Protein 4UML (pdb70)

Secondary structure (DSSP, 8-state):
--SSB-GGGSPPTTT---SS---HHHHTTEEEEES-GGGB-SSEEEEE--TTS----HHHHHHHHHH-THHHHHHHHH----TT-EEEEE-TTSSSSEEEEE------GGGHHHHHHHHHHHHHHHHHHHHHTT-SEEEE--SS-GGGT--HHHHHHHHHHHHHHHHHHHGGG--EEEEEE-HHHHHHHHHHHHHHS----

InterPro domains:
  IPR001251 CRAL-TRIO lipid binding domain [PF13716] (349-480)
  IPR001251 CRAL-TRIO lipid binding domain [SM00516] (333-481)
  IPR001251 CRAL-TRIO lipid binding domain [cd00170] (329-470)
  IPR002589 Macro domain [PF01661] (72-185)
  IPR002589 Macro domain [PS51154] (43-223)
  IPR002589 Macro domain [SM00506] (55-185)
  IPR035793 GDAP2, macro domain [cd02905] (55-222)
  IPR036865 CRAL-TRIO lipid binding domain superfamily [G3DSA:3.40.525.10] (332-484)
  IPR036865 CRAL-TRIO lipid binding domain superfamily [SSF52087] (329-470)
  IPR043472 Macro domain-like [G3DSA:3.40.220.10] (1-228)
  IPR043472 Macro domain-like [SSF52949] (44-252)

Structure (mmCIF, N/CA/C/O backbone):
data_4UML
#
_entry.id   4UML
#
_cell.length_a   70.840
_cell.length_b   70.840
_cell.length_c   97.549
_cell.angle_alpha   90.00
_cell.angle_beta   90.00
_cell.angle_gamma   90.00
#
_symmetry.space_group_name_H-M   'P 43 21 2'
#
loop_
_entity.id
_entity.type
_entity.pdbx_description
1 polymer 'GANGLIOSIDE-INDUCED DIFFERENTIATION-ASSOCIATED PROTEIN 2'
2 water water
#
loop_
_atom_site.group_PDB
_atom_site.id
_atom_site.type_symbol
_atom_site.label_atom_id
_atom_site.label_alt_id
_atom_site.label_comp_id
_atom_site.label_asym_id
_atom_site.label_entity_id
_atom_site.label_seq_id
_atom_site.pdbx_PDB_ins_code
_atom_site.Cartn_x
_atom_site.Cartn_y
_atom_site.Cartn_z
_atom_site.occupancy
_atom_site.B_iso_or_equiv
_atom_site.auth_seq_id
_atom_site.auth_comp_id
_atom_site.auth_asym_id
_atom_site.auth_atom_id
_atom_site.pdbx_PDB_model_num
ATOM 1 N N . PRO A 1 8 ? 6.820 69.664 19.296 1.00 83.33 7 PRO A N 1
ATOM 2 C CA . PRO A 1 8 ? 7.943 68.722 19.263 1.00 84.10 7 PRO A CA 1
ATOM 3 C C . PRO A 1 8 ? 8.667 68.774 17.922 1.00 84.38 7 PRO A C 1
ATOM 4 O O . PRO A 1 8 ? 8.075 69.198 16.920 1.00 91.71 7 PRO A O 1
ATOM 8 N N . SER A 1 9 ? 9.931 68.356 17.903 1.00 76.72 8 SER A N 1
ATOM 9 C CA . SER A 1 9 ? 10.745 68.458 16.691 1.00 71.18 8 SER A CA 1
ATOM 10 C C . SER A 1 9 ? 10.311 67.458 15.602 1.00 64.52 8 SER A C 1
ATOM 11 O O . SER A 1 9 ? 9.886 66.326 15.875 1.00 53.44 8 SER A O 1
ATOM 14 N N . GLN A 1 10 ? 10.411 67.894 14.352 1.00 61.45 9 GLN A N 1
ATOM 15 C CA . GLN A 1 10 ? 9.996 67.053 13.237 1.00 59.72 9 GLN A CA 1
ATOM 16 C C . GLN A 1 10 ? 11.140 66.207 12.621 1.00 54.39 9 GLN A C 1
ATOM 17 O O . GLN A 1 10 ? 10.924 65.540 11.603 1.00 53.29 9 GLN A O 1
ATOM 23 N N . PHE A 1 11 ? 12.326 66.183 13.252 1.00 45.03 10 PHE A N 1
ATOM 24 C CA . PHE A 1 11 ? 13.492 65.506 12.661 1.00 39.27 10 PHE A CA 1
ATOM 25 C C . PHE A 1 11 ? 14.147 64.480 13.593 1.00 38.73 10 PHE A C 1
ATOM 26 O O . PHE A 1 11 ? 13.769 64.337 14.771 1.00 36.82 10 PHE A O 1
ATOM 34 N N . VAL A 1 12 ? 15.114 63.749 13.053 1.00 31.37 11 VAL A N 1
ATOM 35 C CA . VAL A 1 12 ? 15.846 62.740 13.790 1.00 32.41 11 VAL A CA 1
ATOM 36 C C . VAL A 1 12 ? 17.243 63.259 14.104 1.00 34.04 11 VAL A C 1
ATOM 37 O O . VAL A 1 12 ? 18.010 63.624 13.202 1.00 29.93 11 VAL A O 1
ATOM 41 N N . ASP A 1 13 ? 17.566 63.323 15.395 1.00 31.31 12 ASP A N 1
ATOM 42 C CA . ASP A 1 13 ? 18.821 63.883 15.824 1.00 32.48 12 ASP A CA 1
ATOM 43 C C . ASP A 1 13 ? 19.897 62.831 15.750 1.00 31.90 12 ASP A C 1
ATOM 44 O O . ASP A 1 13 ? 19.793 61.796 16.402 1.00 33.37 12 ASP A O 1
ATOM 49 N N . VAL A 1 14 ? 20.949 63.113 14.990 1.00 31.96 13 VAL A N 1
ATOM 50 C CA . VAL A 1 14 ? 22.029 62.153 14.800 1.00 36.17 13 VAL A CA 1
ATOM 51 C C . VAL A 1 14 ? 22.737 61.804 16.139 1.00 38.04 13 VAL A C 1
ATOM 52 O O . VAL A 1 14 ? 23.277 60.705 16.294 1.00 34.90 13 VAL A O 1
ATOM 56 N N . ASP A 1 15 ? 22.682 62.717 17.106 1.00 39.58 14 ASP A N 1
ATOM 57 C CA . ASP A 1 15 ? 23.258 62.474 18.447 1.00 40.08 14 ASP A CA 1
ATOM 58 C C . ASP A 1 15 ? 22.608 61.372 19.234 1.00 36.67 14 ASP A C 1
ATOM 59 O O . ASP A 1 15 ? 23.268 60.766 20.055 1.00 42.51 14 ASP A O 1
ATOM 64 N N . THR A 1 16 ? 21.315 61.148 19.036 1.00 37.40 15 THR A N 1
ATOM 65 C CA . THR A 1 16 ? 20.621 60.075 19.723 1.00 41.35 15 THR A CA 1
ATOM 66 C C . THR A 1 16 ? 20.881 58.680 19.125 1.00 41.27 15 THR A C 1
ATOM 67 O O . THR A 1 16 ? 20.442 57.683 19.695 1.00 35.44 15 THR A O 1
ATOM 71 N N . LEU A 1 17 ? 21.544 58.600 17.967 1.00 38.58 16 LEU A N 1
ATOM 72 C CA . LEU A 1 17 ? 21.601 57.329 17.243 1.00 36.68 16 LEU A CA 1
ATOM 73 C C . LEU A 1 17 ? 22.786 56.531 17.741 1.00 34.40 16 LEU A C 1
ATOM 74 O O . LEU A 1 17 ? 23.907 57.036 17.766 1.00 34.93 16 LEU A O 1
ATOM 79 N N . PRO A 1 18 ? 22.554 55.265 18.129 1.00 34.01 17 PRO A N 1
ATOM 80 C CA . PRO A 1 18 ? 23.706 54.479 18.550 1.00 35.42 17 PRO A CA 1
ATOM 81 C C . PRO A 1 18 ? 24.703 54.153 17.416 1.00 33.99 17 PRO A C 1
ATOM 82 O O . PRO A 1 18 ? 24.320 53.737 16.315 1.00 36.82 17 PRO A O 1
ATOM 86 N N . SER A 1 19 ? 25.960 54.394 17.728 1.00 35.14 18 SER A N 1
ATOM 87 C CA . SER A 1 19 ? 27.118 54.222 16.873 1.00 39.11 18 SER A CA 1
ATOM 88 C C . SER A 1 19 ? 27.439 52.733 16.745 1.00 41.72 18 SER A C 1
ATOM 89 O O . SER A 1 19 ? 27.092 51.953 17.633 1.00 37.93 18 SER A O 1
ATOM 92 N N . TRP A 1 20 ? 28.127 52.335 15.674 1.00 41.31 19 TRP A N 1
ATOM 93 C CA . TRP A 1 20 ? 28.577 50.940 15.504 1.00 41.60 19 TRP A CA 1
ATOM 94 C C . TRP A 1 20 ? 29.576 50.557 16.617 1.00 42.62 19 TRP A C 1
ATOM 95 O O . TRP A 1 20 ? 29.521 49.448 17.166 1.00 44.76 19 TRP A O 1
ATOM 106 N N . GLY A 1 21 ? 30.452 51.497 16.968 1.00 47.59 20 GLY A N 1
ATOM 107 C CA . GLY A 1 21 ? 31.329 51.347 18.125 1.00 52.75 20 GLY A CA 1
ATOM 108 C C . GLY A 1 21 ? 30.653 51.238 19.500 1.00 59.52 20 GLY A C 1
ATOM 109 O O . GLY A 1 21 ? 31.347 51.080 20.492 1.00 61.64 20 GLY A O 1
ATOM 110 N N . ASP A 1 22 ? 29.320 51.335 19.573 1.00 64.91 21 ASP A N 1
ATOM 111 C CA . ASP A 1 22 ? 28.564 51.089 20.809 1.00 67.44 21 ASP A CA 1
ATOM 112 C C . ASP A 1 22 ? 27.950 49.675 20.844 1.00 70.36 21 ASP A C 1
ATOM 113 O O . ASP A 1 22 ? 27.988 49.027 21.880 1.00 72.47 21 ASP A O 1
ATOM 118 N N . SER A 1 23 ? 27.394 49.192 19.730 1.00 70.81 22 SER A N 1
ATOM 119 C CA . SER A 1 23 ? 26.634 47.927 19.735 1.00 69.95 22 SER A CA 1
ATOM 120 C C . SER A 1 23 ? 27.480 46.721 20.121 1.00 70.95 22 SER A C 1
ATOM 121 O O . SER A 1 23 ? 26.943 45.702 20.554 1.00 72.16 22 SER A O 1
ATOM 123 N N . ARG A 1 44 ? 36.453 36.841 9.456 1.00 72.92 43 ARG A N 1
ATOM 124 C CA . ARG A 1 44 ? 37.859 36.888 9.055 1.00 75.72 43 ARG A CA 1
ATOM 125 C C . ARG A 1 44 ? 38.135 38.013 8.046 1.00 74.93 43 ARG A C 1
ATOM 126 O O . ARG A 1 44 ? 38.141 37.755 6.844 1.00 76.64 43 ARG A O 1
ATOM 128 N N . SER A 1 45 ? 38.365 39.244 8.528 1.00 72.09 44 SER A N 1
ATOM 129 C CA . SER A 1 45 ? 38.597 40.421 7.641 1.00 66.98 44 SER A CA 1
ATOM 130 C C . SER A 1 45 ? 40.043 40.902 7.639 1.00 58.74 44 SER A C 1
ATOM 131 O O . SER A 1 45 ? 40.773 40.671 8.595 1.00 61.36 44 SER A O 1
ATOM 134 N N . PRO A 1 46 ? 40.454 41.604 6.573 1.00 56.74 45 PRO A N 1
ATOM 135 C CA . PRO A 1 46 ? 41.806 42.174 6.510 1.00 53.99 45 PRO A CA 1
ATOM 136 C C . PRO A 1 46 ? 41.954 43.463 7.307 1.00 52.53 45 PRO A C 1
ATOM 137 O O . PRO A 1 46 ? 43.071 43.873 7.648 1.00 52.38 45 PRO A O 1
ATOM 141 N N . PHE A 1 47 ? 40.829 44.107 7.593 1.00 49.76 46 PHE A N 1
ATOM 142 C CA . PHE A 1 47 ? 40.834 45.366 8.307 1.00 46.65 46 PHE A CA 1
ATOM 143 C C . PHE A 1 47 ? 41.106 45.145 9.792 1.00 47.16 46 PHE A C 1
ATOM 144 O O . PHE A 1 47 ? 40.610 44.207 10.385 1.00 46.37 46 PHE A O 1
ATOM 152 N N . LEU A 1 48 ? 41.916 46.020 10.363 1.00 49.31 47 LEU A N 1
ATOM 153 C CA . LEU A 1 48 ? 42.224 45.985 11.784 1.00 57.87 47 LEU A CA 1
ATOM 154 C C . LEU A 1 48 ? 41.147 46.732 12.592 1.00 59.28 47 LEU A C 1
ATOM 155 O O . LEU A 1 48 ? 40.614 47.772 12.164 1.00 52.76 47 LEU A O 1
ATOM 160 N N . TYR A 1 49 ? 40.818 46.180 13.754 1.00 57.88 48 TYR A N 1
ATOM 161 C CA . TYR A 1 49 ? 40.075 46.902 14.779 1.00 56.43 48 TYR A CA 1
ATOM 162 C C . TYR A 1 49 ? 40.550 48.353 14.867 1.00 54.84 48 TYR A C 1
ATOM 163 O O . TYR A 1 49 ? 41.749 48.615 14.969 1.00 51.11 48 TYR A O 1
ATOM 172 N N . ASN A 1 50 ? 39.617 49.297 14.818 1.00 50.28 49 ASN A N 1
ATOM 173 C CA . ASN A 1 50 ? 39.976 50.710 14.983 1.00 48.91 49 ASN A CA 1
ATOM 174 C C . ASN A 1 50 ? 38.826 51.417 15.692 1.00 49.77 49 ASN A C 1
ATOM 175 O O . ASN A 1 50 ? 37.812 51.756 15.074 1.00 47.27 49 ASN A O 1
ATOM 180 N N . LYS A 1 51 ? 38.988 51.591 17.004 1.00 49.16 50 LYS A N 1
ATOM 181 C CA . LYS A 1 51 ? 37.921 52.071 17.894 1.00 52.28 50 LYS A CA 1
ATOM 182 C C . LYS A 1 51 ? 37.381 53.427 17.464 1.00 48.11 50 LYS A C 1
ATOM 183 O O . LYS A 1 51 ? 36.180 53.697 17.524 1.00 48.85 50 LYS A O 1
ATOM 189 N N . ASP A 1 52 ? 38.313 54.277 17.084 1.00 47.16 51 ASP A N 1
ATOM 190 C CA . ASP A 1 52 ? 38.042 55.644 16.715 1.00 52.38 51 ASP A CA 1
ATOM 191 C C . ASP A 1 52 ? 37.138 55.702 15.460 1.00 50.90 51 ASP A C 1
ATOM 192 O O . ASP A 1 52 ? 36.150 56.426 15.430 1.00 45.78 51 ASP A O 1
ATOM 197 N N . VAL A 1 53 ? 37.478 54.917 14.444 1.00 48.52 52 VAL A N 1
ATOM 198 C CA . VAL A 1 53 ? 36.689 54.831 13.204 1.00 45.01 52 VAL A CA 1
ATOM 199 C C . VAL A 1 53 ? 35.303 54.228 13.468 1.00 42.31 52 VAL A C 1
ATOM 200 O O . VAL A 1 53 ? 34.286 54.728 12.962 1.00 40.98 52 VAL A O 1
ATOM 204 N N . ASN A 1 54 ? 35.246 53.189 14.300 1.00 37.98 53 ASN A N 1
ATOM 205 C CA . ASN A 1 54 ? 33.985 52.545 14.620 1.00 37.12 53 ASN A CA 1
ATOM 206 C C . ASN A 1 54 ? 32.987 53.434 15.301 1.00 37.50 53 ASN A C 1
ATOM 207 O O . ASN A 1 54 ? 31.782 53.184 15.199 1.00 32.56 53 ASN A O 1
ATOM 212 N N . GLY A 1 55 ? 33.496 54.390 16.085 1.00 36.76 54 GLY A N 1
ATOM 213 C CA . GLY A 1 55 ? 32.663 55.325 16.820 1.00 39.20 54 GLY A CA 1
ATOM 214 C C . GLY A 1 55 ? 31.986 56.361 15.921 1.00 36.23 54 GLY A C 1
ATOM 215 O O . GLY A 1 55 ? 31.008 56.974 16.325 1.00 37.60 54 GLY A O 1
ATOM 216 N N . LYS A 1 56 ? 32.494 56.508 14.702 1.00 35.21 55 LYS A N 1
ATOM 217 C CA . LYS A 1 56 ? 31.942 57.436 13.711 1.00 34.46 55 LYS A CA 1
ATOM 218 C C . LYS A 1 56 ? 30.879 56.842 12.802 1.00 34.96 55 LYS A C 1
ATOM 219 O O . LYS A 1 56 ? 30.161 57.570 12.131 1.00 39.88 55 LYS A O 1
ATOM 225 N N . VAL A 1 57 ? 30.763 55.526 12.781 1.00 33.01 56 VAL A N 1
ATOM 226 C CA . VAL A 1 57 ? 29.841 54.861 11.891 1.00 33.44 56 VAL A CA 1
ATOM 227 C C . VAL A 1 57 ? 28.541 54.568 12.609 1.00 33.32 56 VAL A C 1
ATOM 228 O O . VAL A 1 57 ? 28.550 54.089 13.753 1.00 35.42 56 VAL A O 1
ATOM 232 N N . VAL A 1 58 ? 27.433 54.851 11.931 1.00 27.35 57 VAL A N 1
ATOM 233 C CA . VAL A 1 58 ? 26.113 54.590 12.421 1.00 28.45 57 VAL A CA 1
ATOM 234 C C . VAL A 1 58 ? 25.279 53.870 11.344 1.00 29.72 57 VAL A C 1
ATOM 235 O O . VAL A 1 58 ? 25.206 54.311 10.185 1.00 27.28 57 VAL A O 1
ATOM 239 N N . LEU A 1 59 ? 24.637 52.766 11.725 1.00 31.84 58 LEU A N 1
ATOM 240 C CA . LEU A 1 59 ? 23.635 52.134 10.883 1.00 31.08 58 LEU A CA 1
ATOM 241 C C . LEU A 1 59 ? 22.246 52.442 11.418 1.00 32.78 58 LEU A C 1
ATOM 242 O O . LEU A 1 59 ? 21.947 52.163 12.578 1.00 30.09 58 LEU A O 1
ATOM 247 N N . TRP A 1 60 ? 21.382 52.997 10.574 1.00 28.55 59 TRP A N 1
ATOM 248 C CA . TRP A 1 60 ? 20.090 53.455 11.042 1.00 29.99 59 TRP A CA 1
ATOM 249 C C . TRP A 1 60 ? 19.050 53.104 10.042 1.00 30.85 59 TRP A C 1
ATOM 250 O O . TRP A 1 60 ? 19.145 53.519 8.873 1.00 29.12 59 TRP A O 1
ATOM 261 N N . LYS A 1 61 ? 18.040 52.350 10.472 1.00 30.60 60 LYS A N 1
ATOM 262 C CA . LYS A 1 61 ? 16.917 52.083 9.591 1.00 32.02 60 LYS A CA 1
ATOM 263 C C . LYS A 1 61 ? 15.928 53.235 9.646 1.00 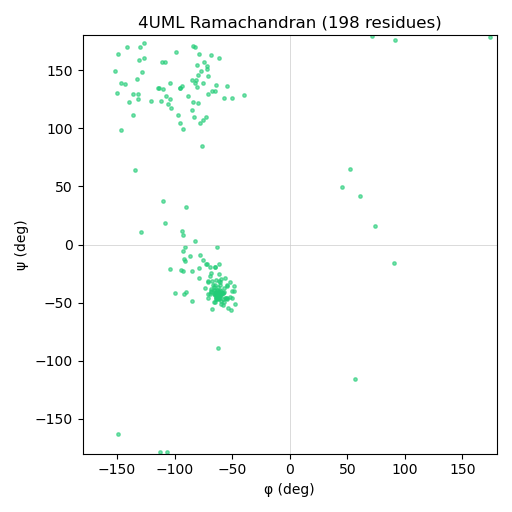32.52 60 LYS A C 1
ATOM 264 O O . LYS A 1 61 ? 15.272 53.440 10.655 1.00 32.02 60 LYS A O 1
ATOM 270 N N . GLY A 1 62 ? 15.834 54.011 8.572 1.00 30.61 61 GLY A N 1
ATOM 271 C CA . GLY A 1 62 ? 14.940 55.176 8.546 1.00 31.73 61 GLY A CA 1
ATOM 272 C C . GLY A 1 62 ? 15.115 55.990 7.286 1.00 30.31 61 GLY A C 1
ATOM 273 O O . GLY A 1 62 ? 15.968 55.668 6.451 1.00 29.89 61 GLY A O 1
ATOM 274 N N . ASP A 1 63 ? 14.319 57.046 7.164 1.00 27.94 62 ASP A N 1
ATOM 275 C CA . ASP A 1 63 ? 14.300 57.907 5.983 1.00 31.02 62 ASP A CA 1
ATOM 276 C C . ASP A 1 63 ? 15.410 58.952 6.124 1.00 28.01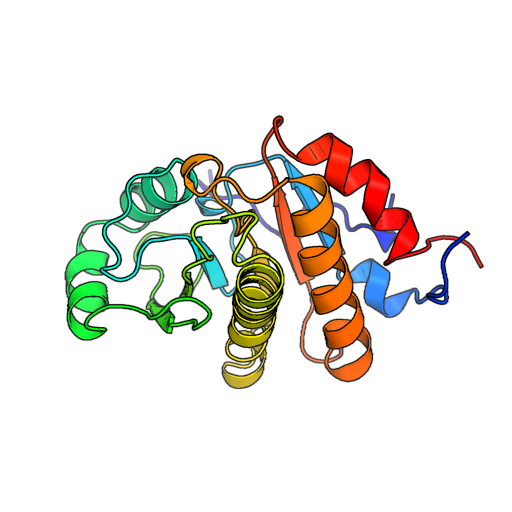 62 ASP A C 1
ATOM 277 O O . ASP A 1 63 ? 15.370 59.767 7.028 1.00 26.13 62 ASP A O 1
ATOM 282 N N . VAL A 1 64 ? 16.398 58.899 5.233 1.00 25.41 63 VAL A N 1
ATOM 283 C CA . VAL A 1 64 ? 17.542 59.799 5.285 1.00 23.84 63 VAL A CA 1
ATOM 284 C C . VAL A 1 64 ? 17.129 61.284 5.368 1.00 25.21 63 VAL A C 1
ATOM 285 O O . VAL A 1 64 ? 17.821 62.080 5.993 1.00 22.86 63 VAL A O 1
ATOM 289 N N . ALA A 1 65 ? 16.005 61.645 4.757 1.00 22.45 64 ALA A N 1
ATOM 290 C CA . ALA A 1 65 ? 15.548 63.007 4.736 1.00 25.82 64 ALA A CA 1
ATOM 291 C C . ALA A 1 65 ? 15.252 63.603 6.113 1.00 25.71 64 ALA A C 1
ATOM 292 O O . ALA A 1 65 ? 15.190 64.818 6.250 1.00 26.74 64 ALA A O 1
ATOM 294 N N . LEU A 1 66 ? 15.116 62.751 7.119 1.00 27.18 65 LEU A N 1
ATOM 295 C CA . LEU A 1 66 ? 14.807 63.209 8.474 1.00 27.50 65 LEU A CA 1
ATOM 296 C C . LEU A 1 66 ? 16.038 63.579 9.263 1.00 27.97 65 LEU A C 1
ATOM 297 O O . LEU A 1 66 ? 15.921 64.144 10.341 1.00 28.87 65 LEU A O 1
ATOM 302 N N . LEU A 1 67 ? 17.215 63.263 8.750 1.00 24.76 66 LEU A N 1
ATOM 303 C CA . LEU A 1 67 ? 18.413 63.378 9.567 1.00 25.25 66 LEU A CA 1
ATOM 304 C C . LEU A 1 67 ? 18.955 64.797 9.616 1.00 24.68 66 LEU A C 1
ATOM 305 O O . LEU A 1 67 ? 18.988 65.484 8.610 1.00 24.26 66 LEU A O 1
ATOM 310 N N . ASN A 1 68 ? 19.400 65.237 10.792 1.00 23.52 67 ASN A N 1
ATOM 311 C CA . ASN A 1 68 ? 20.060 66.537 10.927 1.00 24.84 67 ASN A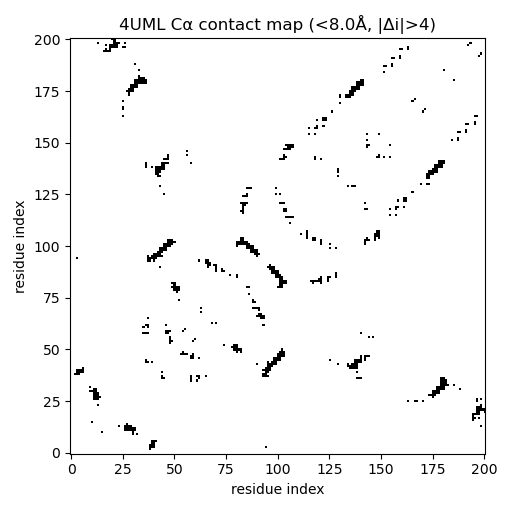 CA 1
ATOM 312 C C . ASN A 1 68 ? 21.589 66.466 10.744 1.00 25.69 67 ASN A C 1
ATOM 313 O O . ASN A 1 68 ? 22.311 67.245 11.326 1.00 27.67 67 ASN A O 1
ATOM 318 N N . CYS A 1 69 ? 22.082 65.558 9.914 1.00 24.41 68 CYS A N 1
ATOM 319 C CA . CYS A 1 69 ? 23.472 65.583 9.504 1.00 26.30 68 CYS A CA 1
ATOM 320 C C . CYS A 1 69 ? 23.773 66.885 8.764 1.00 26.87 68 CYS A C 1
ATOM 321 O O . CYS A 1 69 ? 22.853 67.531 8.226 1.00 27.33 68 CYS A O 1
ATOM 324 N N . THR A 1 70 ? 25.052 67.247 8.672 1.00 26.87 69 THR A N 1
ATOM 325 C CA . THR A 1 70 ? 25.465 68.456 7.954 1.00 25.63 69 THR A CA 1
ATOM 326 C C . THR A 1 70 ? 24.948 68.387 6.511 1.00 26.69 69 THR A C 1
ATOM 327 O O . THR A 1 70 ? 24.407 69.385 5.987 1.00 25.42 69 THR A O 1
ATOM 331 N N . ALA A 1 71 ? 25.136 67.221 5.886 1.00 22.73 70 ALA A N 1
ATOM 332 C CA . ALA A 1 71 ? 24.600 66.905 4.578 1.00 22.19 70 ALA A CA 1
ATOM 333 C C . ALA A 1 71 ? 23.936 65.529 4.565 1.00 20.28 70 ALA A C 1
ATOM 334 O O . ALA A 1 71 ? 24.390 64.576 5.223 1.00 22.19 70 ALA A O 1
ATOM 336 N N . ILE A 1 72 ? 22.847 65.440 3.829 1.00 21.39 71 ILE A N 1
ATOM 337 C CA . ILE A 1 72 ? 22.274 64.166 3.443 1.00 22.52 71 ILE A CA 1
ATOM 338 C C . ILE A 1 72 ? 22.465 64.002 1.942 1.00 20.51 71 ILE A C 1
ATOM 339 O O . ILE A 1 72 ? 22.659 64.983 1.196 1.00 21.71 71 ILE A O 1
ATOM 344 N N . VAL A 1 73 ? 22.447 62.750 1.520 1.00 19.92 72 VAL A N 1
ATOM 345 C CA . VAL A 1 73 ? 22.738 62.375 0.160 1.00 19.60 72 VAL A CA 1
ATOM 346 C C . VAL A 1 73 ? 21.468 61.932 -0.596 1.00 21.19 72 VAL A C 1
ATOM 347 O O . VAL A 1 73 ? 20.705 61.112 -0.126 1.00 21.81 72 VAL A O 1
ATOM 351 N N . ASN A 1 74 ? 21.263 62.546 -1.748 1.00 21.62 73 ASN A N 1
ATOM 352 C CA . ASN A 1 74 ? 20.206 62.235 -2.671 1.00 23.99 73 ASN A CA 1
ATOM 353 C C . ASN A 1 74 ? 20.845 61.460 -3.814 1.00 26.22 73 ASN A C 1
ATOM 354 O O . ASN A 1 74 ? 21.995 61.713 -4.191 1.00 26.16 73 ASN A O 1
ATOM 359 N N . THR A 1 75 ? 20.149 60.430 -4.263 1.00 25.33 74 THR A N 1
ATOM 360 C CA . THR A 1 75 ? 20.584 59.629 -5.397 1.00 25.79 74 THR A CA 1
ATOM 361 C C . THR A 1 75 ? 19.594 59.831 -6.536 1.00 29.20 74 THR A C 1
ATOM 362 O O . THR A 1 75 ? 18.368 59.821 -6.303 1.00 28.57 74 THR A O 1
ATOM 366 N N . SER A 1 76 ? 20.115 60.036 -7.751 1.00 29.50 75 SER A N 1
ATOM 367 C CA . SER A 1 76 ? 19.272 60.551 -8.840 1.00 31.85 75 SER A CA 1
ATOM 368 C C . SER A 1 76 ? 19.699 60.063 -10.226 1.00 32.97 75 SER A C 1
ATOM 369 O O . SER A 1 76 ? 20.432 59.078 -10.346 1.00 32.23 75 SER A O 1
ATOM 372 N N . ASN A 1 77 ? 19.219 60.743 -11.266 1.00 34.85 76 ASN A N 1
ATOM 373 C CA . ASN A 1 77 ? 19.669 60.475 -12.626 1.00 34.33 76 ASN A CA 1
ATOM 374 C C . ASN A 1 77 ? 20.441 61.667 -13.111 1.00 37.99 76 ASN A C 1
ATOM 375 O O . ASN A 1 77 ? 20.580 62.672 -12.386 1.00 34.09 76 ASN A O 1
ATOM 380 N N . GLU A 1 78 ? 20.905 61.603 -14.357 1.00 37.36 77 GLU A N 1
ATOM 381 C CA . GLU A 1 78 ? 21.851 62.595 -14.840 1.00 41.04 77 GLU A CA 1
ATOM 382 C C . GLU A 1 78 ? 21.181 63.962 -14.972 1.00 37.71 77 GLU A C 1
ATOM 383 O O . GLU A 1 78 ? 21.839 64.991 -14.900 1.00 39.84 77 GLU A O 1
ATOM 389 N N . SER A 1 79 ? 19.865 63.987 -15.134 1.00 39.25 78 SER A N 1
ATOM 390 C CA . SER A 1 79 ? 19.155 65.262 -15.222 1.00 38.59 78 SER A CA 1
ATOM 391 C C . SER A 1 79 ? 18.661 65.773 -13.851 1.00 42.23 78 SER A C 1
ATOM 392 O O . SER A 1 79 ? 18.082 66.865 -13.757 1.00 41.23 78 SER A O 1
ATOM 395 N N . LEU A 1 80 ? 18.897 64.988 -12.796 1.00 39.95 79 LEU A N 1
ATOM 396 C CA . LEU A 1 80 ? 18.436 65.323 -11.443 1.00 39.83 79 LEU A CA 1
ATOM 397 C C . LEU A 1 80 ? 16.921 65.432 -11.354 1.00 43.60 79 LEU A C 1
ATOM 398 O O . LEU A 1 80 ? 16.392 66.324 -10.692 1.00 41.86 79 LEU A O 1
ATOM 403 N N . THR A 1 81 ? 16.237 64.505 -12.016 1.00 41.83 80 THR A N 1
ATOM 404 C CA . THR A 1 81 ? 14.782 64.481 -12.010 1.00 43.59 80 THR A CA 1
ATOM 405 C C . THR A 1 81 ? 14.257 63.115 -11.659 1.00 41.47 80 THR A C 1
ATOM 406 O O . THR A 1 81 ? 13.062 62.872 -11.777 1.00 44.66 80 THR A O 1
ATOM 410 N N . ASP A 1 82 ? 15.129 62.217 -11.206 1.00 42.20 81 ASP A N 1
ATOM 411 C CA . ASP A 1 82 ? 14.729 60.830 -10.996 1.00 39.76 81 ASP A CA 1
ATOM 412 C C . ASP A 1 82 ? 13.670 60.726 -9.926 1.00 40.37 81 ASP A C 1
ATOM 413 O O . ASP A 1 82 ? 13.766 61.382 -8.886 1.00 41.68 81 ASP A O 1
ATOM 418 N N . LYS A 1 83 ? 12.659 59.897 -10.174 1.00 41.33 82 LYS A N 1
ATOM 419 C CA . LYS A 1 83 ? 11.664 59.572 -9.169 1.00 41.68 82 LYS A CA 1
ATOM 420 C C . LYS A 1 83 ? 12.059 58.265 -8.534 1.00 38.76 82 LYS A C 1
ATOM 421 O O . LYS A 1 83 ? 12.030 57.239 -9.192 1.00 39.77 82 LYS A O 1
ATOM 424 N N . ASN A 1 84 ? 12.461 58.299 -7.264 1.00 35.27 83 ASN A N 1
ATOM 425 C CA . ASN A 1 84 ? 12.741 57.088 -6.483 1.00 31.89 83 ASN A CA 1
ATOM 426 C C . ASN A 1 84 ? 12.423 57.393 -5.026 1.00 31.31 83 ASN A C 1
ATOM 427 O O . ASN A 1 84 ? 12.270 58.544 -4.658 1.00 33.92 83 ASN A O 1
ATOM 432 N N . PRO A 1 85 ? 12.282 56.376 -4.197 1.00 32.58 84 PRO A N 1
ATOM 433 C CA . PRO A 1 85 ? 11.848 56.597 -2.826 1.00 33.81 84 PRO A CA 1
ATOM 434 C C . PRO A 1 85 ? 12.712 57.612 -2.033 1.00 35.11 84 PRO A C 1
ATOM 435 O O . PRO A 1 85 ? 12.200 58.372 -1.202 1.00 34.36 84 PRO A O 1
ATOM 439 N N . VAL A 1 86 ? 14.020 57.620 -2.285 1.00 30.44 85 VAL A N 1
ATOM 440 C CA . VAL A 1 86 ? 14.912 58.527 -1.582 1.00 29.63 85 VAL A CA 1
ATOM 441 C C . VAL A 1 86 ? 14.614 59.954 -1.991 1.00 28.75 85 VAL A C 1
ATOM 442 O O . VAL A 1 86 ? 14.275 60.800 -1.134 1.00 27.52 85 VAL A O 1
ATOM 446 N N . SER A 1 87 ? 14.672 60.213 -3.305 1.00 29.60 86 SER A N 1
ATOM 447 C CA . SER A 1 87 ? 14.427 61.525 -3.864 1.00 30.42 86 SER A CA 1
ATOM 448 C C . SER A 1 87 ? 13.033 62.052 -3.569 1.00 32.20 86 SER A C 1
ATOM 449 O O . SER A 1 87 ? 12.846 63.261 -3.440 1.00 31.61 86 SER A O 1
ATOM 452 N N . GLU A 1 88 ? 12.060 61.159 -3.534 1.00 34.89 87 GLU A N 1
ATOM 453 C CA . GLU A 1 88 ? 10.688 61.576 -3.243 1.00 39.14 87 GLU A CA 1
ATOM 454 C C . GLU A 1 88 ? 10.601 62.239 -1.858 1.00 36.37 87 GLU A C 1
ATOM 455 O O . GLU A 1 88 ? 10.021 63.310 -1.718 1.00 33.70 87 GLU A O 1
ATOM 461 N N . SER A 1 89 ? 11.175 61.607 -0.837 1.00 34.75 88 SER A N 1
ATOM 462 C CA . SER A 1 89 ? 11.168 62.216 0.518 1.00 36.44 88 SER A CA 1
ATOM 463 C C . SER A 1 89 ? 11.956 63.485 0.575 1.00 36.22 88 SER A C 1
ATOM 464 O O . SER A 1 89 ? 11.497 64.479 1.132 1.00 33.48 88 SER A O 1
ATOM 467 N N . ILE A 1 90 ? 13.181 63.422 0.052 1.00 30.27 89 ILE A N 1
ATOM 468 C CA . ILE A 1 90 ? 14.051 64.549 0.101 1.00 29.63 89 ILE A CA 1
ATOM 469 C C . ILE A 1 90 ? 13.375 65.755 -0.577 1.00 32.35 89 ILE A C 1
ATOM 470 O O . ILE A 1 90 ? 13.356 66.841 -0.009 1.00 28.41 89 ILE A O 1
ATOM 475 N N . PHE A 1 91 ? 12.837 65.601 -1.789 1.00 33.16 90 PHE A N 1
ATOM 476 C CA . PHE A 1 91 ? 12.241 66.782 -2.477 1.00 35.87 90 PHE A CA 1
ATOM 477 C C . PHE A 1 91 ? 11.010 67.335 -1.740 1.00 36.88 90 PHE A C 1
ATOM 478 O O . PHE A 1 91 ? 10.804 68.549 -1.617 1.00 35.04 90 PHE A O 1
ATOM 486 N N . MET A 1 92 ? 10.201 66.437 -1.228 1.00 33.56 91 MET A N 1
ATOM 487 C CA . MET A 1 92 ? 9.050 66.852 -0.502 1.00 39.37 91 MET A CA 1
ATOM 488 C C . MET A 1 92 ? 9.462 67.658 0.735 1.00 40.52 91 MET A C 1
ATOM 489 O O . MET A 1 92 ? 8.901 68.725 1.010 1.00 39.75 91 MET A O 1
ATOM 494 N N . LEU A 1 93 ? 10.449 67.166 1.485 1.00 38.62 92 LEU A N 1
ATOM 495 C CA . LEU A 1 93 ? 10.803 67.831 2.754 1.00 34.19 92 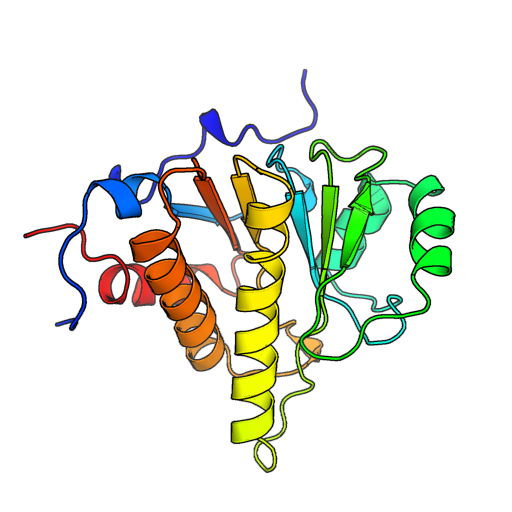LEU A CA 1
ATOM 496 C C . LEU A 1 93 ? 11.646 69.062 2.570 1.00 35.80 92 LEU A C 1
ATOM 497 O O . LEU A 1 93 ? 11.542 70.004 3.370 1.00 37.96 92 LEU A O 1
ATOM 502 N N . ALA A 1 94 ? 12.448 69.110 1.514 1.00 30.33 93 ALA A N 1
ATOM 503 C CA . ALA A 1 94 ? 13.175 70.322 1.233 1.00 33.83 93 ALA A CA 1
ATOM 504 C C . ALA A 1 94 ? 12.251 71.475 0.798 1.00 30.91 93 ALA A C 1
ATOM 505 O O . ALA A 1 94 ? 12.510 72.631 1.133 1.00 32.56 93 ALA A O 1
ATOM 507 N N . GLY A 1 95 ? 11.221 71.174 0.021 1.00 36.08 94 GLY A N 1
ATOM 508 C CA . GLY A 1 95 ? 10.324 72.219 -0.510 1.00 35.50 94 GLY A CA 1
ATOM 509 C C . GLY A 1 95 ? 10.714 72.792 -1.888 1.00 36.18 94 GLY A C 1
ATOM 510 O O . GLY A 1 95 ? 11.764 72.476 -2.461 1.00 35.98 94 GLY A O 1
ATOM 511 N N . PRO A 1 96 ? 9.874 73.672 -2.426 1.00 34.25 95 PRO A N 1
ATOM 512 C CA . PRO A 1 96 ? 10.043 74.129 -3.806 1.00 34.93 95 PRO A CA 1
ATOM 513 C C . PRO A 1 96 ? 11.245 75.012 -4.047 1.00 32.90 95 PRO A C 1
ATOM 514 O O . PRO A 1 96 ? 11.615 75.182 -5.205 1.00 33.08 95 PRO A O 1
ATOM 518 N N . ASP A 1 97 ? 11.823 75.619 -3.008 1.00 33.39 96 ASP A N 1
ATOM 519 C CA . ASP A 1 97 ? 12.925 76.541 -3.240 1.00 36.42 96 ASP A CA 1
ATOM 520 C C . ASP A 1 97 ? 14.106 75.789 -3.808 1.00 38.89 96 ASP A C 1
ATOM 521 O O . ASP A 1 97 ? 14.995 76.409 -4.439 1.00 35.42 96 ASP A O 1
ATOM 526 N N . LEU A 1 98 ? 14.080 74.461 -3.600 1.00 36.99 97 LEU A N 1
ATOM 527 C CA . LEU A 1 98 ? 15.107 73.561 -4.079 1.00 40.18 97 LEU A CA 1
ATOM 528 C C . LEU A 1 98 ? 15.199 73.631 -5.631 1.00 44.65 97 LEU A C 1
ATOM 529 O O . LEU A 1 98 ? 16.307 73.651 -6.185 1.00 43.20 97 LEU A O 1
ATOM 534 N N . LYS A 1 99 ? 14.060 73.730 -6.322 1.00 46.66 98 LYS A N 1
ATOM 535 C CA . LYS A 1 99 ? 14.071 73.650 -7.796 1.00 47.84 98 LYS A CA 1
ATOM 536 C C . LYS A 1 99 ? 14.991 74.722 -8.436 1.00 47.78 98 LYS A C 1
ATOM 537 O O . LYS A 1 99 ? 15.689 74.447 -9.393 1.00 43.24 98 LYS A O 1
ATOM 540 N N . GLU A 1 100 ? 15.040 75.927 -7.873 1.00 51.35 99 GLU A N 1
ATOM 541 C CA . GLU A 1 100 ? 15.949 76.964 -8.399 1.00 50.52 99 GLU A CA 1
ATOM 542 C C . GLU A 1 100 ? 17.426 76.563 -8.247 1.00 49.38 99 GLU A C 1
ATOM 543 O O . GLU A 1 100 ? 18.222 76.716 -9.187 1.00 49.18 99 GLU A O 1
ATOM 549 N N . ASP A 1 101 ? 17.781 76.065 -7.067 1.00 47.45 100 ASP A N 1
ATOM 550 C CA . ASP A 1 101 ? 19.148 75.588 -6.806 1.00 45.79 100 ASP A CA 1
ATOM 551 C C . ASP A 1 101 ? 19.528 74.462 -7.758 1.00 41.01 100 ASP A C 1
ATOM 552 O O . ASP A 1 101 ? 20.654 74.409 -8.263 1.00 38.69 100 ASP A O 1
ATOM 557 N N . LEU A 1 102 ? 18.563 73.591 -8.003 1.00 34.14 101 LEU A N 1
ATOM 558 C CA . LEU A 1 102 ? 18.764 72.404 -8.782 1.00 39.30 101 LEU A CA 1
ATOM 559 C C . LEU A 1 102 ? 18.976 72.713 -10.301 1.00 45.62 101 LEU A C 1
ATOM 560 O O . LEU A 1 102 ? 19.874 72.153 -10.933 1.00 46.35 101 LEU A O 1
ATOM 565 N N . GLN A 1 103 ? 18.184 73.627 -10.868 1.00 49.88 102 GLN A N 1
ATOM 566 C CA . GLN A 1 103 ? 18.362 74.006 -12.266 1.00 52.14 102 GLN A CA 1
ATOM 567 C C . GLN A 1 103 ? 19.713 74.639 -12.445 1.00 51.52 102 GLN A C 1
ATOM 568 O O . GLN A 1 103 ? 20.394 74.340 -13.421 1.00 58.94 102 GLN A O 1
ATOM 574 N N . LYS A 1 104 ? 20.120 75.498 -11.510 1.00 49.68 103 LYS A N 1
ATOM 575 C CA . LYS A 1 104 ? 21.440 76.100 -11.595 1.00 50.88 103 LYS A CA 1
ATOM 576 C C . LYS A 1 104 ? 22.535 75.052 -11.864 1.00 51.00 103 LYS A C 1
ATOM 577 O O . LYS A 1 104 ? 23.492 75.337 -12.585 1.00 52.39 103 LYS A O 1
ATOM 582 N N . LEU A 1 105 ? 22.404 73.844 -11.304 1.00 47.26 104 LEU A N 1
ATOM 583 C CA . LEU A 1 105 ? 23.464 72.832 -11.430 1.00 41.68 104 LEU A CA 1
ATOM 584 C C . LEU A 1 105 ? 23.612 72.279 -12.849 1.00 42.25 104 LEU A C 1
ATOM 585 O O . LEU A 1 105 ? 24.685 71.812 -13.186 1.00 40.66 104 LEU A O 1
ATOM 590 N N . LYS A 1 106 ? 22.528 72.294 -13.636 1.00 45.63 105 LYS A N 1
ATOM 591 C CA . LYS A 1 106 ? 22.471 71.720 -15.016 1.00 48.31 105 LYS A CA 1
ATOM 592 C C . LYS A 1 106 ? 22.952 70.246 -15.087 1.00 46.80 105 LYS A C 1
ATOM 593 O O . LYS A 1 106 ? 23.967 69.919 -15.723 1.00 42.91 105 LYS A O 1
ATOM 598 N N . GLY A 1 107 ? 22.202 69.374 -14.421 1.00 38.50 106 GLY A N 1
ATOM 599 C CA . GLY A 1 107 ? 22.542 67.964 -14.303 1.00 41.17 106 GLY A CA 1
ATOM 600 C C . GLY A 1 107 ? 23.736 67.603 -13.404 1.00 36.05 106 GLY A C 1
ATOM 601 O O . GLY A 1 107 ? 24.418 68.451 -12.837 1.00 34.00 106 GLY A O 1
ATOM 602 N N . CYS A 1 108 ? 23.969 66.303 -13.342 1.00 36.70 107 CYS A N 1
ATOM 603 C CA . CYS A 1 108 ? 25.054 65.684 -12.606 1.00 35.20 107 CYS A CA 1
ATOM 604 C C . CYS A 1 108 ? 25.424 64.399 -13.351 1.00 34.38 107 CYS A C 1
ATOM 605 O O . CYS A 1 108 ? 24.557 63.625 -13.727 1.00 34.67 107 CYS A O 1
ATOM 608 N N . ARG A 1 109 ? 26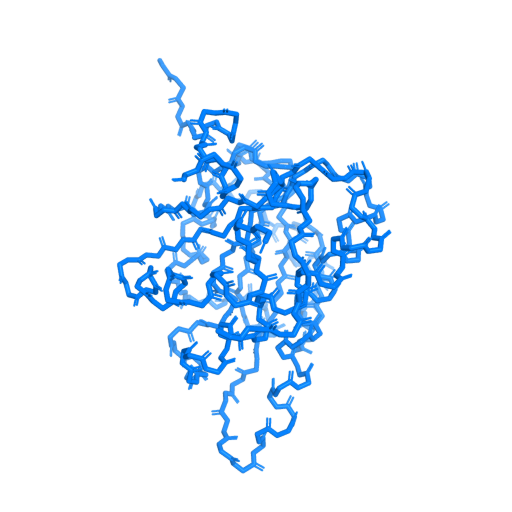.703 64.206 -13.625 1.00 34.90 108 ARG A N 1
ATOM 609 C CA . ARG A 1 109 ? 27.139 63.031 -14.371 1.00 37.12 108 ARG A CA 1
ATOM 610 C C . ARG A 1 109 ? 27.216 61.839 -13.447 1.00 35.61 108 ARG A C 1
ATOM 611 O O . ARG A 1 109 ? 27.388 61.980 -12.240 1.00 33.55 108 ARG A O 1
ATOM 616 N N . THR A 1 110 ? 27.069 60.666 -14.033 1.00 33.17 109 THR A N 1
ATOM 617 C CA . THR A 1 110 ? 27.254 59.412 -13.341 1.00 32.47 109 THR A CA 1
ATOM 618 C C . THR A 1 110 ? 28.580 59.424 -12.587 1.00 30.83 109 THR A C 1
ATOM 619 O O . THR A 1 110 ? 29.612 5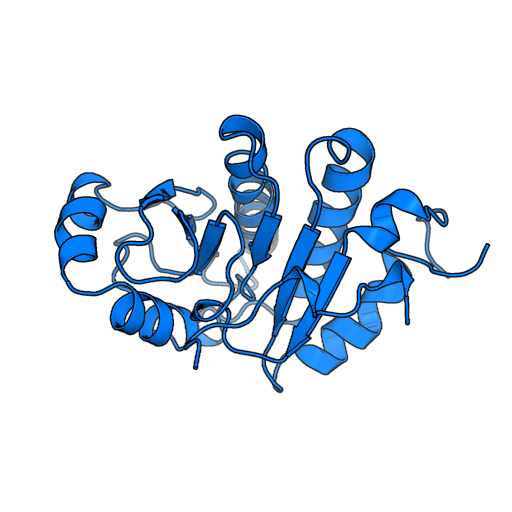9.713 -13.161 1.00 29.27 109 THR A O 1
ATOM 623 N N . GLY A 1 111 ? 28.531 59.148 -11.287 1.00 30.42 110 GLY A N 1
ATOM 624 C CA . GLY A 1 111 ? 29.705 59.151 -10.447 1.00 27.86 110 GLY A CA 1
ATOM 625 C C . GLY A 1 111 ? 30.062 60.453 -9.778 1.00 28.63 110 GLY A C 1
ATOM 626 O O . GLY A 1 111 ? 30.869 60.456 -8.872 1.00 33.48 110 GLY A O 1
ATOM 627 N N . GLU A 1 112 ? 29.517 61.573 -10.204 1.00 29.00 111 GLU A N 1
ATOM 628 C CA . GLU A 1 112 ? 29.944 62.822 -9.584 1.00 31.84 111 GLU A CA 1
ATOM 629 C C . GLU A 1 112 ? 28.935 63.273 -8.522 1.00 30.06 111 GLU A C 1
ATOM 630 O O . GLU A 1 112 ? 27.840 62.750 -8.445 1.00 29.37 111 GLU A O 1
ATOM 636 N N . ALA A 1 113 ? 29.338 64.217 -7.682 1.00 28.69 112 ALA A N 1
ATOM 637 C CA . ALA A 1 113 ? 28.467 64.725 -6.621 1.00 28.83 112 ALA A CA 1
ATOM 638 C C . ALA A 1 113 ? 28.398 66.241 -6.652 1.00 28.57 112 ALA A C 1
ATOM 639 O O . ALA A 1 113 ? 29.367 66.907 -7.006 1.00 29.05 112 ALA A O 1
ATOM 641 N N . LYS A 1 114 ? 27.254 66.776 -6.263 1.00 29.44 113 LYS A N 1
ATOM 642 C CA . LYS A 1 114 ? 27.000 68.212 -6.300 1.00 30.07 113 LYS A CA 1
ATOM 643 C C . LYS A 1 114 ? 26.162 68.685 -5.101 1.00 29.61 113 LYS A C 1
ATOM 644 O O . LYS A 1 114 ? 25.153 68.069 -4.737 1.00 28.84 113 LYS A O 1
ATOM 650 N N . LEU A 1 115 ? 26.562 69.830 -4.552 1.00 27.46 114 LEU A N 1
ATOM 651 C CA . LEU A 1 115 ? 26.012 70.360 -3.338 1.00 30.53 114 LEU A CA 1
ATOM 652 C C . LEU A 1 115 ? 24.871 71.327 -3.624 1.00 30.64 114 LEU A C 1
ATOM 653 O O . LEU A 1 115 ? 24.963 72.163 -4.541 1.00 31.45 114 LEU A O 1
ATOM 658 N N . THR A 1 116 ? 23.793 71.217 -2.856 1.00 32.55 115 THR A N 1
ATOM 659 C CA . THR A 1 116 ? 22.813 72.325 -2.718 1.00 29.14 115 THR A CA 1
ATOM 660 C C . THR A 1 116 ? 22.542 72.586 -1.253 1.00 29.52 115 THR A C 1
ATOM 661 O O . THR A 1 116 ? 22.944 71.804 -0.377 1.00 26.36 115 THR A O 1
ATOM 665 N N . LYS A 1 117 ? 21.840 73.677 -0.975 1.00 26.80 116 LYS A N 1
ATOM 666 C CA . LYS A 1 117 ? 21.308 73.902 0.354 1.00 30.93 116 LYS A CA 1
ATOM 667 C C . LYS A 1 117 ? 20.216 72.871 0.608 1.00 27.08 116 LYS A C 1
ATOM 668 O O . LYS A 1 117 ? 19.711 72.235 -0.334 1.00 26.48 116 LYS A O 1
ATOM 673 N N . GLY A 1 118 ? 19.848 72.694 1.875 1.00 24.55 117 GLY A N 1
ATOM 674 C CA . GLY A 1 118 ? 18.801 71.744 2.252 1.00 22.75 117 GLY A CA 1
ATOM 675 C C . GLY A 1 118 ? 17.382 72.359 2.324 1.00 25.10 117 GLY A C 1
ATOM 676 O O . GLY A 1 118 ? 16.388 71.653 2.436 1.00 24.84 117 GLY A O 1
ATOM 677 N N . PHE A 1 119 ? 17.291 73.678 2.289 1.00 27.49 118 PHE A N 1
ATOM 678 C CA . PHE A 1 119 ? 15.979 74.378 2.338 1.00 29.93 118 PHE A CA 1
ATOM 679 C C . PHE A 1 119 ? 15.171 73.979 3.598 1.00 28.92 118 PHE A C 1
ATOM 680 O O . PHE A 1 119 ? 15.668 74.257 4.691 1.00 28.23 118 PHE A O 1
ATOM 688 N N . ASN A 1 120 ? 14.016 73.324 3.510 1.00 26.91 119 ASN A N 1
ATOM 689 C CA . ASN A 1 120 ? 13.313 72.966 4.752 1.00 28.21 119 ASN A CA 1
ATOM 690 C C . ASN A 1 120 ? 13.804 71.688 5.444 1.00 27.38 119 ASN A C 1
ATOM 691 O O . ASN A 1 120 ? 13.241 71.257 6.462 1.00 26.72 119 ASN A O 1
ATOM 696 N N . LEU A 1 121 ? 14.837 71.049 4.914 1.00 22.93 120 LEU A N 1
ATOM 697 C CA . LEU A 1 121 ? 15.310 69.843 5.559 1.00 22.57 120 LEU A CA 1
ATOM 698 C C . LEU A 1 121 ? 16.019 70.200 6.858 1.00 22.20 120 LEU A C 1
ATOM 699 O O . LEU A 1 121 ? 16.592 71.310 6.998 1.00 24.82 120 LEU A O 1
ATOM 704 N N . ALA A 1 122 ? 16.015 69.261 7.793 1.00 23.14 121 ALA A N 1
ATOM 705 C CA . ALA A 1 122 ? 16.852 69.425 8.996 1.00 23.69 121 ALA A CA 1
ATOM 706 C C . ALA A 1 122 ? 18.350 69.562 8.672 1.00 25.11 121 ALA A C 1
ATOM 707 O O . ALA A 1 122 ? 19.099 70.217 9.408 1.00 24.33 121 ALA A O 1
ATOM 709 N N . ALA A 1 123 ? 18.792 68.957 7.578 1.00 24.24 122 ALA A N 1
ATOM 710 C CA . ALA A 1 123 ? 20.212 69.005 7.187 1.00 26.52 122 ALA A CA 1
ATOM 711 C C . ALA A 1 123 ? 20.516 70.340 6.503 1.00 28.02 122 ALA A C 1
ATOM 712 O O . ALA A 1 123 ? 19.675 70.863 5.788 1.00 28.72 122 ALA A O 1
ATOM 714 N N . ARG A 1 124 ? 21.722 70.858 6.705 1.00 27.40 123 ARG A N 1
ATOM 715 C CA . ARG A 1 124 ? 22.204 72.089 6.067 1.00 30.88 123 ARG A CA 1
ATOM 716 C C . ARG A 1 124 ? 22.357 71.960 4.546 1.00 28.75 123 ARG A C 1
ATOM 717 O O . ARG A 1 124 ? 22.086 72.922 3.819 1.00 26.69 123 ARG A O 1
ATOM 725 N N . PHE A 1 125 ? 22.841 70.804 4.075 1.00 24.27 124 PHE A N 1
ATOM 726 C CA . PHE A 1 125 ? 23.080 70.585 2.651 1.00 24.47 124 PHE A CA 1
ATOM 727 C C . PHE A 1 125 ? 22.493 69.287 2.172 1.00 22.47 124 PHE A C 1
ATOM 728 O O . PHE A 1 125 ? 22.277 68.366 2.935 1.00 21.16 124 PHE A O 1
ATOM 736 N N . ILE A 1 126 ? 22.267 69.214 0.865 1.00 22.98 125 ILE A N 1
ATOM 737 C CA . ILE A 1 126 ? 22.028 67.947 0.200 1.00 21.95 125 ILE A CA 1
ATOM 738 C C . ILE A 1 126 ? 23.221 67.777 -0.719 1.00 23.62 125 ILE A C 1
ATOM 739 O O . ILE A 1 126 ? 23.607 68.738 -1.409 1.00 23.24 125 ILE A O 1
ATOM 744 N N . ILE A 1 127 ? 23.793 66.568 -0.730 1.00 21.99 126 ILE A N 1
ATOM 745 C CA . ILE A 1 127 ? 24.741 66.193 -1.766 1.00 22.16 126 ILE A CA 1
ATOM 746 C C . ILE A 1 127 ? 24.012 65.268 -2.751 1.00 22.80 126 ILE A C 1
ATOM 747 O O . ILE A 1 127 ? 23.543 64.191 -2.379 1.00 24.18 126 ILE A O 1
ATOM 752 N N . HIS A 1 128 ? 23.899 65.708 -4.004 1.00 21.59 127 HIS A N 1
ATOM 753 C CA . HIS A 1 128 ? 23.228 64.950 -5.022 1.00 22.88 127 HIS A CA 1
ATOM 754 C C . HIS A 1 128 ? 24.266 64.148 -5.789 1.00 23.83 127 HIS A C 1
ATOM 755 O O . HIS A 1 128 ? 25.325 64.685 -6.183 1.00 25.34 127 HIS A O 1
ATOM 762 N N . THR A 1 129 ? 23.969 62.881 -6.019 1.00 22.32 128 THR A N 1
ATOM 763 C CA . THR A 1 129 ? 24.860 62.044 -6.814 1.00 24.42 128 THR A CA 1
ATOM 764 C C . THR A 1 129 ? 24.079 61.098 -7.726 1.00 25.10 128 THR A C 1
ATOM 765 O O . THR A 1 129 ? 22.864 60.967 -7.567 1.00 27.30 128 THR A O 1
ATOM 769 N N . VAL A 1 130 ? 24.768 60.427 -8.648 1.00 25.37 129 VAL A N 1
ATOM 770 C CA . VAL A 1 130 ? 24.118 59.557 -9.669 1.00 25.38 129 VAL A CA 1
ATOM 771 C C . VAL A 1 130 ? 24.891 58.246 -9.801 1.00 24.66 129 VAL A C 1
ATOM 772 O O . VAL A 1 130 ? 26.026 58.212 -10.259 1.00 25.68 129 VAL A O 1
ATOM 776 N N . GLY A 1 131 ? 24.275 57.177 -9.361 1.00 23.90 130 GLY A N 1
ATOM 777 C CA . GLY A 1 131 ? 24.847 55.865 -9.469 1.00 25.96 130 GLY A CA 1
ATOM 778 C C . GLY A 1 131 ? 24.664 55.315 -10.886 1.00 27.00 130 GLY A C 1
ATOM 779 O O . GLY A 1 131 ? 23.854 55.816 -11.670 1.00 26.93 130 GLY A O 1
ATOM 780 N N . PRO A 1 132 ? 25.424 54.279 -11.210 1.00 25.17 131 PRO A N 1
ATOM 781 C CA . PRO A 1 132 ? 25.380 53.760 -12.582 1.00 26.05 131 PRO A CA 1
ATOM 782 C C . PRO A 1 132 ? 24.108 52.909 -12.798 1.00 26.01 131 PRO A C 1
ATOM 783 O O . PRO A 1 132 ? 23.591 52.281 -11.854 1.00 25.69 131 PRO A O 1
ATOM 787 N N . LYS A 1 133 ? 23.599 52.908 -14.023 1.00 28.54 132 LYS A N 1
ATOM 788 C CA . LYS A 1 133 ? 22.618 51.884 -14.437 1.00 28.93 132 LYS A CA 1
ATOM 789 C C . LYS A 1 133 ? 23.390 50.610 -14.651 1.00 27.33 132 LYS A C 1
ATOM 790 O O . LYS A 1 133 ? 24.143 50.507 -15.611 1.00 26.90 132 LYS A O 1
ATOM 796 N N . TYR A 1 134 ? 23.239 49.656 -13.757 1.00 26.66 133 TYR A N 1
ATOM 797 C CA . TYR A 1 134 ? 24.105 48.489 -13.741 1.00 28.03 133 TYR A CA 1
ATOM 798 C C . TYR A 1 134 ? 23.818 47.563 -14.916 1.00 30.66 133 TYR A C 1
ATOM 799 O O . TYR A 1 134 ? 22.689 47.197 -15.137 1.00 31.85 133 TYR A O 1
ATOM 808 N N . LYS A 1 135 ? 24.849 47.186 -15.631 1.00 28.27 134 LYS A N 1
ATOM 809 C CA . LYS A 1 135 ? 24.740 46.185 -16.686 1.00 32.88 134 LYS A CA 1
ATOM 810 C C . LYS A 1 135 ? 25.887 45.280 -16.538 1.00 30.91 134 LYS A C 1
ATOM 811 O O . LYS A 1 135 ? 27.024 45.740 -16.432 1.00 29.76 134 LYS A O 1
ATOM 817 N N . SER A 1 136 ? 25.605 43.979 -16.515 1.00 30.11 135 SER A N 1
ATOM 818 C CA . SER A 1 136 ? 26.649 42.974 -16.405 1.00 30.32 135 SER A CA 1
ATOM 819 C C . SER A 1 136 ? 27.807 43.199 -17.375 1.00 31.16 135 SER A C 1
ATOM 820 O O . SER A 1 136 ? 28.975 43.003 -16.994 1.00 29.59 135 SER A O 1
ATOM 823 N N . ARG A 1 137 ? 27.505 43.606 -18.613 1.00 27.24 136 ARG A N 1
ATOM 824 C CA . ARG A 1 137 ? 28.592 43.796 -19.595 1.00 29.42 136 ARG A CA 1
ATOM 825 C C . ARG A 1 137 ? 29.426 45.073 -19.284 1.00 27.86 136 ARG A C 1
ATOM 826 O O . ARG A 1 137 ? 30.508 45.226 -19.824 1.00 27.98 136 ARG A O 1
ATOM 834 N N . TYR A 1 138 ? 28.896 45.969 -18.456 1.00 26.57 137 TYR A N 1
ATOM 835 C CA . TYR A 1 138 ? 29.656 47.129 -17.986 1.00 27.35 137 TYR A CA 1
ATOM 836 C C . TYR A 1 138 ? 30.019 47.025 -16.472 1.00 27.47 137 TYR A C 1
ATOM 837 O O . TYR A 1 138 ? 30.076 48.043 -15.790 1.00 27.27 137 TYR A O 1
ATOM 846 N N . ARG A 1 139 ? 30.337 45.834 -15.976 1.00 28.55 138 ARG A N 1
ATOM 847 C CA . ARG A 1 139 ? 30.498 45.645 -14.535 1.00 29.11 138 ARG A CA 1
ATOM 848 C C . ARG A 1 139 ? 31.662 46.473 -13.955 1.00 26.72 138 ARG A C 1
ATOM 849 O O . ARG A 1 139 ? 31.543 47.074 -12.897 1.00 27.10 138 ARG A O 1
ATOM 854 N N . THR A 1 140 ? 32.785 46.490 -14.639 1.00 27.21 139 THR A N 1
ATOM 855 C CA . THR A 1 140 ? 33.929 47.299 -14.189 1.00 26.59 139 THR A CA 1
ATOM 856 C C . THR A 1 140 ? 33.601 48.785 -14.181 1.00 25.26 139 THR A C 1
ATOM 857 O O . THR A 1 140 ? 33.891 49.485 -13.179 1.00 23.18 139 THR A O 1
ATOM 861 N N . ALA A 1 141 ? 32.964 49.267 -15.244 1.00 22.79 140 ALA A N 1
ATOM 862 C CA . ALA A 1 141 ? 32.483 50.634 -15.250 1.00 22.21 140 ALA A CA 1
ATOM 863 C C . ALA A 1 141 ? 31.489 50.946 -14.125 1.00 25.46 140 ALA A C 1
ATOM 864 O O . ALA A 1 141 ? 31.526 52.054 -13.569 1.00 23.19 140 ALA A O 1
ATOM 866 N N . ALA A 1 142 ? 30.549 50.036 -13.848 1.00 23.47 141 ALA A N 1
ATOM 867 C CA . ALA A 1 142 ? 29.561 50.282 -12.782 1.00 24.23 141 ALA A CA 1
ATOM 868 C C . ALA A 1 142 ? 30.277 50.380 -11.431 1.00 24.24 141 ALA A C 1
ATOM 869 O O . ALA A 1 142 ? 29.937 51.231 -10.597 1.00 23.49 141 ALA A O 1
ATOM 871 N N . GLU A 1 143 ? 31.260 49.497 -11.210 1.00 23.30 142 GLU A N 1
ATOM 872 C CA . GLU A 1 143 ? 32.037 49.494 -9.953 1.00 25.76 142 GLU A CA 1
ATOM 873 C C . GLU A 1 143 ? 32.780 50.818 -9.776 1.00 25.31 142 GLU A C 1
ATOM 874 O O . GLU A 1 143 ? 32.754 51.424 -8.699 1.00 21.17 142 GLU A O 1
ATOM 880 N N . SER A 1 144 ? 33.399 51.261 -10.868 1.00 23.46 143 SER A N 1
ATOM 881 C CA . SER A 1 144 ? 34.121 52.528 -10.894 1.00 24.41 143 SER A CA 1
ATOM 882 C C . SER A 1 144 ? 33.188 53.707 -10.623 1.00 24.34 143 SER A C 1
ATOM 883 O O . SER A 1 144 ? 33.510 54.592 -9.798 1.00 23.37 143 SER A O 1
ATOM 886 N N . SER A 1 145 ? 32.027 53.723 -11.270 1.00 23.31 144 SER A N 1
ATOM 887 C CA . SER A 1 145 ? 31.062 54.786 -11.027 1.00 25.47 144 SER A CA 1
ATOM 888 C C . SER A 1 145 ? 30.521 54.807 -9.606 1.00 24.46 144 SER A C 1
ATOM 889 O O . SER A 1 145 ? 30.418 55.863 -8.995 1.00 24.53 144 SER A O 1
ATOM 892 N N . LEU A 1 146 ? 30.161 53.659 -9.068 1.00 23.05 145 LEU A N 1
ATOM 893 C CA . LEU A 1 146 ? 29.593 53.651 -7.717 1.00 24.51 145 LEU A CA 1
ATOM 894 C C . LEU A 1 146 ? 30.663 54.086 -6.719 1.00 23.96 145 LEU A C 1
ATOM 895 O O . LEU A 1 146 ? 30.402 54.846 -5.787 1.00 21.98 145 LEU A O 1
ATOM 900 N N . TYR A 1 147 ? 31.877 53.583 -6.904 1.00 23.97 146 TYR A N 1
ATOM 901 C CA . TYR A 1 147 ? 32.989 54.001 -6.075 1.00 23.83 146 TYR A CA 1
ATOM 902 C C . TYR A 1 147 ? 33.160 55.533 -6.093 1.00 22.01 146 TYR A C 1
ATOM 903 O O . TYR A 1 147 ? 33.334 56.170 -5.044 1.00 21.71 146 TYR A O 1
ATOM 912 N N . SER A 1 148 ? 33.099 56.119 -7.278 1.00 25.07 147 SER A N 1
ATOM 913 C CA . SER A 1 148 ? 33.221 57.565 -7.436 1.00 25.91 147 SER A CA 1
ATOM 914 C C . SER A 1 148 ? 32.103 58.307 -6.737 1.00 26.83 147 SER A C 1
ATOM 915 O O . SER A 1 148 ? 32.344 59.350 -6.157 1.00 24.82 147 SER A O 1
ATOM 918 N N . CYS A 1 149 ? 30.869 57.806 -6.806 1.00 24.10 148 CYS A N 1
ATOM 919 C CA . CYS A 1 149 ? 29.794 58.413 -6.020 1.00 22.63 148 CYS A CA 1
ATOM 920 C C . CYS A 1 149 ? 30.187 58.571 -4.547 1.00 21.90 148 CYS A C 1
ATOM 921 O O . CYS A 1 149 ? 30.072 59.663 -3.992 1.00 22.96 148 CYS A O 1
ATOM 924 N N . TYR A 1 150 ? 30.566 57.474 -3.902 1.00 20.81 149 TYR A N 1
ATOM 925 C CA . TYR A 1 150 ? 30.882 57.512 -2.478 1.00 22.58 149 TYR A CA 1
ATOM 926 C C . TYR A 1 150 ? 32.126 58.408 -2.193 1.00 23.57 149 TYR A C 1
ATOM 927 O O . TYR A 1 150 ? 32.120 59.202 -1.278 1.00 23.31 149 TYR A O 1
ATOM 936 N N . ARG A 1 151 ? 33.142 58.280 -3.026 1.00 24.19 150 ARG A N 1
ATOM 937 C CA . ARG A 1 151 ? 34.383 59.071 -2.925 1.00 25.82 150 ARG A CA 1
ATOM 938 C C . ARG A 1 151 ? 34.091 60.579 -3.078 1.00 25.78 150 ARG A C 1
ATOM 939 O O . ARG A 1 151 ? 34.564 61.415 -2.312 1.00 25.82 150 ARG A O 1
ATOM 947 N N . ASN A 1 152 ? 33.294 60.932 -4.078 1.00 24.53 151 ASN A N 1
ATOM 948 C CA . ASN A 1 152 ? 32.983 62.329 -4.300 1.00 25.27 151 ASN A CA 1
ATOM 949 C C . ASN A 1 152 ? 32.065 62.974 -3.257 1.00 25.86 151 ASN A C 1
ATOM 950 O O . ASN A 1 152 ? 32.170 64.184 -2.993 1.00 24.38 151 ASN A O 1
ATOM 955 N N . VAL A 1 153 ? 31.148 62.188 -2.682 1.00 21.99 152 VAL A N 1
ATOM 956 C CA . VAL A 1 153 ? 30.347 62.676 -1.564 1.00 23.95 152 VAL A CA 1
ATOM 957 C C . VAL A 1 153 ? 31.245 63.057 -0.413 1.00 24.47 152 VAL A C 1
ATOM 958 O O . VAL A 1 153 ? 31.159 64.166 0.165 1.00 22.68 152 VAL A O 1
ATOM 962 N N . LEU A 1 154 ? 32.111 62.110 -0.086 1.00 25.41 153 LEU A N 1
ATOM 963 C CA . LEU A 1 154 ? 33.068 62.312 0.985 1.00 26.58 153 LEU A CA 1
ATOM 964 C C . LEU A 1 154 ? 34.051 63.457 0.708 1.00 25.97 153 LEU A C 1
ATOM 965 O O . LEU A 1 154 ? 34.424 64.153 1.645 1.00 26.78 153 LEU A O 1
ATOM 970 N N . GLN A 1 155 ? 34.465 63.633 -0.543 1.00 30.32 154 GLN A N 1
ATOM 971 C CA A GLN A 1 155 ? 35.320 64.757 -0.983 0.50 32.68 154 GLN A CA 1
ATOM 972 C CA B GLN A 1 155 ? 35.339 64.748 -0.890 0.50 32.94 154 GLN A CA 1
ATOM 973 C C . GLN A 1 155 ? 34.640 66.081 -0.687 1.00 34.23 154 GLN A C 1
ATOM 974 O O . GLN A 1 155 ? 35.267 67.024 -0.197 1.00 32.57 154 GLN A O 1
ATOM 985 N N . LEU A 1 156 ? 33.363 66.158 -1.044 1.00 32.02 155 LEU A N 1
ATOM 986 C CA . LEU A 1 156 ? 32.580 67.353 -0.789 1.00 35.09 155 LEU A CA 1
ATOM 987 C C . LEU A 1 156 ? 32.475 67.616 0.693 1.00 33.83 155 LEU A C 1
ATOM 988 O O . LEU A 1 156 ? 32.628 68.748 1.147 1.00 33.25 155 LEU A O 1
ATOM 993 N N . ALA A 1 157 ? 32.197 66.577 1.455 1.00 30.20 156 ALA A N 1
ATOM 994 C CA . ALA A 1 157 ? 32.045 66.752 2.879 1.00 30.55 156 ALA A CA 1
ATOM 995 C C . ALA A 1 157 ? 33.340 67.283 3.521 1.00 33.40 156 ALA A C 1
ATOM 996 O O . ALA A 1 157 ? 33.300 68.129 4.429 1.00 32.14 156 ALA A O 1
ATOM 998 N N . LYS A 1 158 ? 34.473 66.756 3.077 1.00 33.48 157 LYS A N 1
ATOM 999 C CA . LYS A 1 158 ? 35.771 67.202 3.603 1.00 36.50 157 LYS A CA 1
ATOM 1000 C C . LYS A 1 158 ? 36.000 68.663 3.198 1.00 37.71 157 LYS A C 1
ATOM 1001 O O . LYS A 1 158 ? 36.269 69.509 4.058 1.00 36.16 157 LYS A O 1
ATOM 1005 N N . GLU A 1 159 ? 35.804 68.971 1.919 1.00 36.23 158 GLU A N 1
ATOM 1006 C CA . GLU A 1 159 ? 35.938 70.340 1.420 1.00 39.54 158 GLU A CA 1
ATOM 1007 C C . GLU A 1 159 ? 35.074 71.360 2.168 1.00 39.11 158 GLU A C 1
ATOM 1008 O O . GLU A 1 159 ? 35.448 72.517 2.291 1.00 39.61 158 GLU A O 1
ATOM 1014 N N . GLN A 1 160 ? 33.889 70.958 2.597 1.00 34.93 159 GLN A N 1
ATOM 1015 C CA . GLN A 1 160 ? 32.983 71.869 3.293 1.00 34.55 159 GLN A CA 1
ATOM 1016 C C . GLN A 1 160 ? 33.136 71.795 4.798 1.00 34.05 159 GLN A C 1
ATOM 1017 O O . GLN A 1 160 ? 32.293 72.305 5.498 1.00 39.17 159 GLN A O 1
ATOM 1023 N N . SER A 1 161 ? 34.178 71.135 5.295 1.00 33.71 160 SER A N 1
ATOM 1024 C CA . SER A 1 161 ? 34.370 70.886 6.712 1.00 35.69 160 SER A CA 1
ATOM 1025 C C . SER A 1 161 ? 33.113 70.403 7.408 1.00 35.50 160 SER A C 1
ATOM 1026 O O . SER A 1 161 ? 32.751 70.916 8.453 1.00 33.52 160 SER A O 1
ATOM 1029 N N . MET A 1 162 ? 32.444 69.393 6.856 1.00 32.98 161 MET A N 1
ATOM 1030 C CA . MET A 1 162 ? 31.201 68.911 7.470 1.00 29.25 161 MET A CA 1
ATOM 1031 C C . MET A 1 162 ? 31.481 67.976 8.624 1.00 31.15 161 MET A C 1
ATOM 1032 O O . MET A 1 162 ? 32.368 67.153 8.543 1.00 35.05 161 MET A O 1
ATOM 1037 N N . SER A 1 163 ? 30.698 68.072 9.690 1.00 31.15 162 SER A N 1
ATOM 1038 C CA . SER A 1 163 ? 30.855 67.167 10.813 1.00 31.84 162 SER A CA 1
ATOM 1039 C C . SER A 1 163 ? 30.106 65.820 10.667 1.00 32.60 162 SER A C 1
ATOM 1040 O O . SER A 1 163 ? 30.492 64.829 11.297 1.00 30.73 162 SER A O 1
ATOM 1043 N N . SER A 1 164 ? 29.063 65.766 9.833 1.00 27.91 163 SER A N 1
ATOM 1044 C CA . SER A 1 164 ? 28.349 64.508 9.604 1.00 25.36 163 SER A CA 1
ATOM 1045 C C . SER A 1 164 ? 27.720 64.442 8.222 1.00 25.11 163 SER A C 1
ATOM 1046 O O . SER A 1 164 ? 27.368 65.478 7.614 1.00 23.65 163 SER A O 1
ATOM 1049 N N . VAL A 1 165 ? 27.640 63.213 7.721 1.00 24.05 164 VAL A N 1
ATOM 1050 C CA . VAL A 1 165 ? 27.040 62.899 6.419 1.00 23.40 164 VAL A CA 1
ATOM 1051 C C . VAL A 1 165 ? 26.059 61.725 6.598 1.00 22.86 164 VAL A C 1
ATOM 1052 O O . VAL A 1 165 ? 26.394 60.704 7.204 1.00 25.25 164 VAL A O 1
ATOM 1056 N N . GLY A 1 166 ? 24.824 61.944 6.168 1.00 21.38 165 GLY A N 1
ATOM 1057 C CA . GLY A 1 166 ? 23.815 60.908 6.072 1.00 23.19 165 GLY A CA 1
ATOM 1058 C C . GLY A 1 166 ? 23.751 60.323 4.681 1.00 21.89 165 GLY A C 1
ATOM 1059 O O . GLY A 1 166 ? 23.256 60.949 3.768 1.00 21.43 165 GLY A O 1
ATOM 1060 N N . PHE A 1 167 ? 24.279 59.129 4.512 1.00 22.07 166 PHE A N 1
ATOM 1061 C CA . PHE A 1 167 ? 24.155 58.416 3.253 1.00 23.25 166 PHE A CA 1
ATOM 1062 C C . PHE A 1 167 ? 22.819 57.720 3.112 1.00 22.18 166 PHE A C 1
ATOM 1063 O O . PHE A 1 167 ? 22.361 57.068 4.031 1.00 23.20 166 PHE A O 1
ATOM 1071 N N . CYS A 1 168 ? 22.224 57.852 1.932 1.00 24.81 167 CYS A N 1
ATOM 1072 C CA . CYS A 1 168 ? 21.198 56.921 1.477 1.00 25.98 167 CYS A CA 1
ATOM 1073 C C . CYS A 1 168 ? 21.960 55.756 0.871 1.00 27.94 167 CYS A C 1
ATOM 1074 O O . CYS A 1 168 ? 23.196 55.805 0.675 1.00 25.71 167 CYS A O 1
ATOM 1077 N N . VAL A 1 169 ? 21.235 54.698 0.562 1.00 27.13 168 VAL A N 1
ATOM 1078 C CA . VAL A 1 169 ? 21.804 53.637 -0.237 1.00 26.24 168 VAL A CA 1
ATOM 1079 C C . VAL A 1 169 ? 21.898 54.211 -1.642 1.00 25.12 168 VAL A C 1
ATOM 1080 O O . VAL A 1 169 ? 20.864 54.490 -2.260 1.00 23.84 168 VAL A O 1
ATOM 1084 N N . ILE A 1 170 ? 23.122 54.489 -2.131 1.00 23.00 169 ILE A N 1
ATOM 1085 C CA . ILE A 1 170 ? 23.253 55.236 -3.382 1.00 22.32 169 ILE A CA 1
ATOM 1086 C C . ILE A 1 170 ? 22.750 54.436 -4.608 1.00 22.82 169 ILE A C 1
ATOM 1087 O O . ILE A 1 170 ? 22.277 55.023 -5.572 1.00 23.92 169 ILE A O 1
ATOM 1092 N N . ASN A 1 171 ? 22.881 53.129 -4.553 1.00 23.65 170 ASN A N 1
ATOM 1093 C CA . ASN A 1 171 ? 22.403 52.261 -5.623 1.00 27.03 170 ASN A CA 1
ATOM 1094 C C . ASN A 1 171 ? 20.888 52.113 -5.478 1.00 27.70 170 ASN A C 1
ATOM 1095 O O . ASN A 1 171 ? 20.431 51.483 -4.546 1.00 29.69 170 ASN A O 1
ATOM 1100 N N . SER A 1 172 ? 20.126 52.779 -6.319 1.00 30.43 171 SER A N 1
ATOM 1101 C CA . SER A 1 172 ? 18.654 52.659 -6.269 1.00 33.18 171 SER A CA 1
ATOM 1102 C C . SER A 1 172 ? 18.236 51.287 -6.776 1.00 34.87 171 SER A C 1
ATOM 1103 O O . SER A 1 172 ? 18.918 50.698 -7.615 1.00 34.11 171 SER A O 1
ATOM 1106 N N . ALA A 1 173 ? 17.115 50.773 -6.285 1.00 37.68 172 ALA A N 1
ATOM 1107 C CA . ALA A 1 173 ? 16.607 49.483 -6.762 1.00 36.56 172 ALA A CA 1
ATO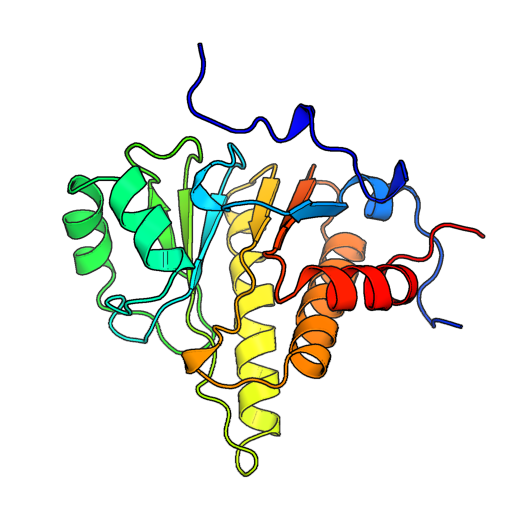M 1108 C C . ALA A 1 173 ? 16.378 49.539 -8.272 1.00 36.50 172 ALA A C 1
ATOM 1109 O O . ALA A 1 173 ? 16.774 48.626 -8.999 1.00 39.59 172 ALA A O 1
ATOM 1111 N N . LYS A 1 174 ? 15.822 50.637 -8.764 1.00 36.29 173 LYS A N 1
ATOM 1112 C CA . LYS A 1 174 ? 15.553 50.735 -10.193 1.00 39.67 173 LYS A CA 1
ATOM 1113 C C . LYS A 1 174 ? 16.805 50.734 -11.097 1.00 39.41 173 LYS A C 1
ATOM 1114 O O . LYS A 1 174 ? 16.677 50.491 -12.282 1.00 38.02 173 LYS A O 1
ATOM 1120 N N . ARG A 1 175 ? 17.997 51.032 -10.585 1.00 33.38 174 ARG A N 1
ATOM 1121 C CA . ARG A 1 175 ? 19.186 51.009 -11.453 1.00 29.86 174 ARG A CA 1
ATOM 1122 C C . ARG A 1 175 ? 19.882 49.659 -11.427 1.00 30.02 174 ARG A C 1
ATOM 1123 O O . ARG A 1 175 ? 20.867 49.442 -12.148 1.00 30.32 174 ARG A O 1
ATOM 1131 N N . GLY A 1 176 ? 19.401 48.772 -10.566 1.00 29.94 175 GLY A N 1
ATOM 1132 C CA . GLY A 1 176 ? 19.741 47.348 -10.600 1.00 31.12 175 GLY A CA 1
ATOM 1133 C C . GLY A 1 176 ? 21.101 46.849 -10.132 1.00 31.66 175 GLY A C 1
ATOM 1134 O O . GLY A 1 176 ? 21.483 45.695 -10.414 1.00 26.88 175 GLY A O 1
ATOM 1135 N N . TYR A 1 177 ? 21.844 47.674 -9.393 1.00 27.96 176 TYR A N 1
ATOM 1136 C CA . TYR A 1 177 ? 23.132 47.228 -8.934 1.00 27.10 176 TYR A CA 1
ATOM 1137 C C . TYR A 1 177 ? 22.875 46.080 -7.976 1.00 30.37 176 TYR A C 1
ATOM 1138 O O . TYR A 1 177 ? 22.027 46.224 -7.122 1.00 31.97 176 TYR A O 1
ATOM 1147 N N . PRO A 1 178 ? 23.587 44.942 -8.119 1.00 29.67 177 PRO A N 1
ATOM 1148 C CA . PRO A 1 178 ? 23.459 43.870 -7.128 1.00 32.38 177 PRO A CA 1
ATOM 1149 C C . PRO A 1 178 ? 23.800 44.355 -5.718 1.00 33.71 177 PRO A C 1
ATOM 1150 O O . PRO A 1 178 ? 24.883 44.881 -5.481 1.00 28.85 177 PRO A O 1
ATOM 1154 N N . LEU A 1 179 ? 22.877 44.136 -4.788 1.00 34.88 178 LEU A N 1
ATOM 1155 C CA . LEU A 1 179 ? 22.897 44.835 -3.515 1.00 33.91 178 LEU A CA 1
ATOM 1156 C C . LEU A 1 179 ? 24.113 44.524 -2.692 1.00 33.52 178 LEU A C 1
ATOM 1157 O O . LEU A 1 179 ? 24.727 45.409 -2.112 1.00 34.19 178 LEU A O 1
ATOM 1162 N N . GLU A 1 180 ? 24.504 43.267 -2.667 1.00 34.20 179 GLU A N 1
ATOM 1163 C CA . GLU A 1 180 ? 25.576 42.874 -1.813 1.00 36.09 179 GLU A CA 1
ATOM 1164 C C . GLU A 1 180 ? 26.913 43.422 -2.327 1.00 36.17 179 GLU A C 1
ATOM 1165 O O . GLU A 1 180 ? 27.696 43.956 -1.548 1.00 33.62 179 GLU A O 1
ATOM 1171 N N . ASP A 1 181 ? 27.157 43.289 -3.631 1.00 32.90 180 ASP A N 1
ATOM 1172 C CA . ASP A 1 181 ? 28.320 43.906 -4.267 1.00 32.00 180 ASP A CA 1
ATOM 1173 C C . ASP A 1 181 ? 28.376 45.397 -3.989 1.00 28.13 180 ASP A C 1
ATOM 1174 O O . ASP A 1 181 ? 29.409 45.912 -3.642 1.00 28.20 180 ASP A O 1
ATOM 1179 N N . ALA A 1 182 ? 27.249 46.074 -4.146 1.00 26.31 181 ALA A N 1
ATOM 1180 C CA . ALA A 1 182 ? 27.166 47.514 -3.942 1.00 27.24 181 ALA A CA 1
ATOM 1181 C C . ALA A 1 182 ? 27.543 47.903 -2.523 1.00 26.91 181 ALA A C 1
ATOM 1182 O O . ALA A 1 182 ? 28.244 48.893 -2.307 1.00 25.35 181 ALA A O 1
ATOM 1184 N N . THR A 1 183 ? 27.056 47.130 -1.567 1.00 26.14 182 THR A N 1
ATOM 1185 C CA . THR A 1 183 ? 27.308 47.373 -0.154 1.00 27.22 182 THR A CA 1
ATOM 1186 C C . THR A 1 183 ? 28.776 47.184 0.216 1.00 27.10 182 THR A C 1
ATOM 1187 O O . THR A 1 183 ? 29.312 47.942 1.028 1.00 25.75 182 THR A O 1
ATOM 1191 N N . HIS A 1 184 ? 29.467 46.240 -0.414 1.00 28.17 183 HIS A N 1
ATOM 1192 C CA . HIS A 1 184 ? 30.916 46.147 -0.198 1.00 27.65 183 HIS A CA 1
ATOM 1193 C C . HIS A 1 184 ? 31.616 47.414 -0.600 1.00 28.16 183 HIS A C 1
ATOM 1194 O O . HIS A 1 184 ? 32.500 47.885 0.091 1.00 27.00 183 HIS A O 1
ATOM 1201 N N . ILE A 1 185 ? 31.223 47.965 -1.745 1.00 26.57 184 ILE A N 1
ATOM 1202 C CA . ILE A 1 185 ? 31.845 49.198 -2.236 1.00 28.75 184 ILE A CA 1
ATOM 1203 C C . ILE A 1 185 ? 31.578 50.346 -1.276 1.00 27.44 184 ILE A C 1
ATOM 1204 O O . ILE A 1 185 ? 32.492 51.075 -0.896 1.00 29.23 184 ILE A O 1
ATOM 1209 N N . ALA A 1 186 ? 30.327 50.496 -0.857 1.00 26.99 185 ALA A N 1
ATOM 1210 C CA . ALA A 1 186 ? 29.959 51.578 0.042 1.00 25.56 185 ALA A CA 1
ATOM 1211 C C . ALA A 1 186 ? 30.785 51.507 1.350 1.00 24.57 185 ALA A C 1
ATOM 1212 O O . ALA A 1 186 ? 31.423 52.490 1.750 1.00 26.55 185 ALA A O 1
ATOM 1214 N N . LEU A 1 187 ? 30.792 50.353 1.993 1.00 25.45 186 LEU A N 1
ATOM 1215 C CA . LEU A 1 187 ? 31.475 50.232 3.284 1.00 26.94 186 LEU A CA 1
ATOM 1216 C C . LEU A 1 187 ? 32.987 50.334 3.160 1.00 26.96 186 LEU A C 1
ATOM 1217 O O . LEU A 1 187 ? 33.643 50.975 3.988 1.00 27.16 186 LEU A O 1
ATOM 1222 N N . ARG A 1 188 ? 33.549 49.685 2.148 1.00 28.21 187 ARG A N 1
ATOM 1223 C CA . ARG A 1 188 ? 35.003 49.726 1.947 1.00 30.24 187 ARG A CA 1
ATOM 1224 C C . ARG A 1 188 ? 35.489 51.156 1.719 1.00 30.46 187 ARG A C 1
ATOM 1225 O O . ARG A 1 188 ? 36.474 51.630 2.317 1.00 27.60 187 ARG A O 1
ATOM 1233 N N . THR A 1 189 ? 34.760 51.891 0.893 1.00 28.10 188 THR A N 1
ATOM 1234 C CA . THR A 1 189 ? 35.141 53.266 0.574 1.00 27.14 188 THR A CA 1
ATOM 1235 C C . THR A 1 189 ? 35.073 54.171 1.793 1.00 27.43 188 THR A C 1
ATOM 1236 O O . THR A 1 189 ? 35.969 55.024 2.050 1.00 26.66 188 THR A O 1
ATOM 1240 N N . VAL A 1 190 ? 34.015 54.028 2.577 1.00 25.14 189 VAL A N 1
ATOM 1241 C CA . VAL A 1 190 ? 33.898 54.855 3.766 1.00 25.76 189 VAL A CA 1
ATOM 1242 C C . VAL A 1 190 ? 34.968 54.452 4.801 1.00 27.11 189 VAL A C 1
ATOM 1243 O O . VAL A 1 190 ? 35.519 55.307 5.481 1.00 25.12 189 VAL A O 1
ATOM 1247 N N . ARG A 1 191 ? 35.201 53.154 4.945 1.00 29.36 190 ARG A N 1
ATOM 1248 C CA . ARG A 1 191 ? 36.254 52.682 5.878 1.00 32.60 190 ARG A CA 1
ATOM 1249 C C . ARG A 1 191 ? 37.585 53.364 5.555 1.00 31.65 190 ARG A C 1
ATOM 1250 O O . ARG A 1 191 ? 38.169 54.025 6.412 1.00 33.22 190 ARG A O 1
ATOM 1258 N N . ARG A 1 192 ? 38.008 53.257 4.305 1.00 32.43 191 ARG A N 1
ATOM 1259 C CA . ARG A 1 192 ? 39.307 53.729 3.884 1.00 34.98 191 ARG A CA 1
ATOM 1260 C C . ARG A 1 192 ? 39.417 55.217 3.992 1.00 38.81 191 ARG A C 1
ATOM 1261 O O . ARG A 1 192 ? 40.478 55.756 4.363 1.00 37.95 191 ARG A O 1
ATOM 1269 N N . PHE A 1 193 ? 38.327 55.903 3.694 1.00 35.34 192 PHE A N 1
ATOM 1270 C CA . PHE A 1 193 ? 38.313 57.350 3.848 1.00 36.61 192 PHE A CA 1
ATOM 1271 C C . PHE A 1 193 ? 38.373 57.746 5.312 1.00 37.89 192 PHE A C 1
ATOM 1272 O O . PHE A 1 193 ? 39.018 58.744 5.659 1.00 38.66 192 PHE A O 1
ATOM 1280 N N . LEU A 1 194 ? 37.669 57.030 6.177 1.00 33.34 193 LEU A N 1
ATOM 1281 C CA . LEU A 1 194 ? 37.674 57.428 7.562 1.00 36.98 193 LEU A CA 1
ATOM 1282 C C . LEU A 1 194 ? 39.044 57.157 8.218 1.00 41.87 193 LEU A C 1
ATOM 1283 O O . LEU A 1 194 ? 39.443 57.877 9.129 1.00 43.66 193 LEU A O 1
ATOM 1288 N N . GLU A 1 195 ? 39.731 56.116 7.759 1.00 41.69 194 GLU A N 1
ATOM 1289 C CA . GLU A 1 195 ? 41.057 55.781 8.262 1.00 47.43 194 GLU A CA 1
ATOM 1290 C C . GLU A 1 195 ? 42.008 56.952 8.067 1.00 48.16 194 GLU A C 1
ATOM 1291 O O . GLU A 1 195 ? 42.715 57.313 8.985 1.00 50.59 194 GLU A O 1
ATOM 1297 N N . ILE A 1 196 ? 42.004 57.540 6.874 1.00 52.04 195 ILE A N 1
ATOM 1298 C CA . ILE A 1 196 ? 42.886 58.658 6.556 1.00 55.46 195 ILE A CA 1
ATOM 1299 C C . ILE A 1 196 ? 42.332 60.021 6.979 1.00 59.50 195 ILE A C 1
ATOM 1300 O O . ILE A 1 196 ? 43.048 60.803 7.610 1.00 62.45 195 ILE A O 1
ATOM 1305 N N . HIS A 1 197 ? 41.073 60.313 6.633 1.00 57.24 196 HIS A N 1
ATOM 1306 C CA . HIS A 1 197 ? 40.504 61.663 6.803 1.00 53.38 196 HIS A CA 1
ATOM 1307 C C . HIS A 1 197 ? 39.471 61.795 7.921 1.00 55.79 196 HIS A C 1
ATOM 1308 O O . HIS A 1 197 ? 38.696 62.755 7.960 1.00 57.10 196 HIS A O 1
ATOM 1315 N N . GLY A 1 198 ? 39.469 60.848 8.840 1.00 59.90 197 GLY A N 1
ATOM 1316 C CA . GLY A 1 198 ? 38.436 60.789 9.852 1.00 65.19 197 GLY A CA 1
ATOM 1317 C C . GLY A 1 198 ? 38.377 61.944 10.834 1.00 70.16 197 GLY A C 1
ATOM 1318 O O . GLY A 1 198 ? 37.287 62.312 11.274 1.00 73.72 197 GLY A O 1
ATOM 1319 N N . GLU A 1 199 ? 39.525 62.505 11.208 1.00 71.84 198 GLU A N 1
ATOM 1320 C CA . GLU A 1 199 ? 39.581 63.436 12.342 1.00 70.51 198 GLU A CA 1
ATOM 1321 C C . GLU A 1 199 ? 38.549 64.561 12.308 1.00 68.89 198 GLU A C 1
ATOM 1322 O O . GLU A 1 199 ? 37.980 64.896 13.344 1.00 73.70 198 GLU A O 1
ATOM 1328 N N . THR A 1 200 ? 38.305 65.128 11.127 1.00 70.00 199 THR A N 1
ATOM 1329 C CA . THR A 1 200 ? 37.324 66.228 10.964 1.00 68.57 199 THR A CA 1
ATOM 1330 C C . THR A 1 200 ? 35.824 65.803 10.996 1.00 61.58 199 THR A C 1
ATOM 1331 O O . THR A 1 200 ? 34.926 66.646 11.133 1.00 54.40 199 THR A O 1
ATOM 1335 N N . ILE A 1 201 ? 35.557 64.504 10.898 1.00 54.83 200 ILE A N 1
ATOM 1336 C CA . ILE A 1 201 ? 34.193 64.018 10.768 1.00 48.23 200 ILE A CA 1
ATOM 1337 C C . ILE A 1 201 ? 33.791 63.315 12.037 1.00 41.13 200 ILE A C 1
ATOM 1338 O O . ILE A 1 201 ? 34.537 62.526 12.579 1.00 41.62 200 ILE A O 1
ATOM 1343 N N . GLU A 1 202 ? 32.607 63.625 12.527 1.00 35.60 201 GLU A N 1
ATOM 1344 C CA . GLU A 1 202 ? 32.120 63.030 13.723 1.00 37.51 201 GLU A CA 1
ATOM 1345 C C . GLU A 1 202 ? 31.308 61.784 13.411 1.00 38.99 201 GLU A C 1
ATOM 1346 O O . GLU A 1 202 ? 31.436 60.782 14.109 1.00 36.23 201 GLU A O 1
ATOM 1352 N N . LYS A 1 203 ? 30.446 61.838 12.383 1.00 32.86 202 LYS A N 1
ATOM 1353 C CA . LYS A 1 203 ? 29.515 60.741 12.131 1.00 31.05 202 LYS A CA 1
ATOM 1354 C C . LYS A 1 203 ? 29.233 60.548 10.636 1.00 28.19 202 LYS A C 1
ATOM 1355 O O . LYS A 1 203 ? 29.128 61.515 9.861 1.00 25.99 202 LYS A O 1
ATOM 1361 N N . VAL A 1 204 ? 29.189 59.289 10.247 1.00 26.91 203 VAL A N 1
ATOM 1362 C CA . VAL A 1 204 ? 28.688 58.868 8.950 1.00 26.64 203 VAL A CA 1
ATOM 1363 C C . VAL A 1 204 ? 27.537 57.930 9.248 1.00 25.87 203 VAL A C 1
ATOM 1364 O O . VAL A 1 204 ? 27.694 56.960 10.014 1.00 26.29 203 VAL A O 1
ATOM 1368 N N . VAL A 1 205 ? 26.365 58.258 8.702 1.00 25.50 204 VAL A N 1
ATOM 1369 C CA . VAL A 1 205 ? 25.183 57.477 8.922 1.00 25.07 204 VAL A CA 1
ATOM 1370 C C . VAL A 1 205 ? 24.801 56.809 7.632 1.00 26.77 204 VAL A C 1
ATOM 1371 O O . VAL A 1 205 ? 24.583 57.477 6.614 1.00 28.24 204 VAL A O 1
ATOM 1375 N N . PHE A 1 206 ? 24.714 55.486 7.692 1.00 25.83 205 PHE A N 1
ATOM 1376 C CA . PHE A 1 206 ? 24.125 54.701 6.621 1.00 25.42 205 PHE A CA 1
ATOM 1377 C C . PHE A 1 206 ? 22.648 54.505 6.932 1.00 26.46 205 PHE A C 1
ATOM 1378 O O . PHE A 1 206 ? 22.312 53.676 7.778 1.00 29.97 205 PHE A O 1
ATOM 1386 N N . ALA A 1 207 ? 21.802 55.322 6.300 1.00 25.90 206 ALA A N 1
ATOM 1387 C CA . ALA A 1 207 ? 20.353 55.208 6.365 1.00 28.29 206 ALA A CA 1
ATOM 1388 C C . ALA A 1 207 ? 19.871 54.112 5.428 1.00 30.26 206 ALA A C 1
ATOM 1389 O O . ALA A 1 207 ? 20.118 54.169 4.207 1.00 28.36 206 ALA A O 1
ATOM 1391 N N . VAL A 1 208 ? 19.183 53.121 5.985 1.00 29.81 207 VAL A N 1
ATOM 1392 C CA . VAL A 1 208 ? 18.737 51.958 5.214 1.00 31.86 207 VAL A CA 1
ATOM 1393 C C . VAL A 1 208 ? 17.234 51.714 5.372 1.00 35.64 207 VAL A C 1
ATOM 1394 O O . VAL A 1 208 ? 16.620 52.215 6.288 1.00 32.54 207 VAL A O 1
ATOM 1398 N N . SER A 1 209 ? 16.644 50.972 4.444 1.00 37.74 208 SER A N 1
ATOM 1399 C CA . SER A 1 209 ? 15.273 50.477 4.615 1.00 40.46 208 SER A CA 1
ATOM 1400 C C . SER A 1 209 ? 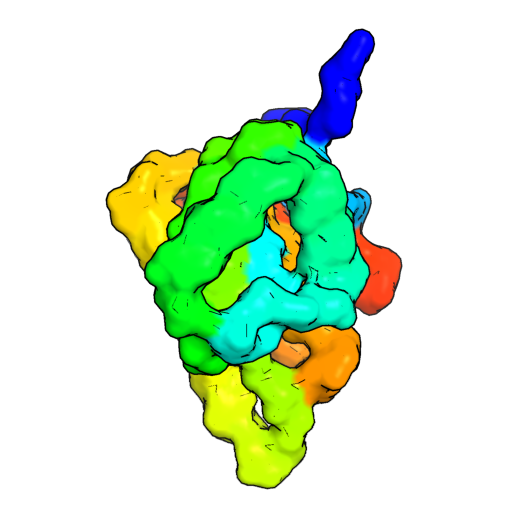15.351 48.996 4.912 1.00 38.84 208 SER A C 1
ATOM 1401 O O . SER A 1 209 ? 16.438 48.433 5.005 1.00 35.40 208 SER A O 1
ATOM 1404 N N . ASP A 1 210 ? 14.196 48.355 5.074 1.00 44.07 209 ASP A N 1
ATOM 1405 C CA . ASP A 1 210 ? 14.162 46.915 5.375 1.00 47.83 209 ASP A CA 1
ATOM 1406 C C . ASP A 1 210 ? 14.805 46.106 4.266 1.00 44.81 209 ASP A C 1
ATOM 1407 O O . ASP A 1 210 ? 15.420 45.073 4.516 1.00 50.08 209 ASP A O 1
ATOM 1412 N N . LEU A 1 211 ? 14.685 46.595 3.042 1.00 46.35 210 LEU A N 1
ATOM 1413 C CA . LEU A 1 211 ? 15.327 45.965 1.907 1.00 49.53 210 LEU A CA 1
ATOM 1414 C C . LEU A 1 211 ? 16.836 45.734 2.153 1.00 47.91 210 LEU A C 1
ATOM 1415 O O . LEU A 1 211 ? 17.344 44.635 1.890 1.00 45.19 210 LEU A O 1
ATOM 1420 N N . GLU A 1 212 ? 17.546 46.737 2.693 1.00 38.09 211 GLU A N 1
ATOM 1421 C CA . GLU A 1 212 ? 19.025 46.682 2.752 1.00 37.15 211 GLU A CA 1
ATOM 1422 C C . GLU A 1 212 ? 19.643 46.370 4.097 1.00 31.94 211 GLU A C 1
ATOM 1423 O O . GLU A 1 212 ? 20.785 45.949 4.150 1.00 32.11 211 GLU A O 1
ATOM 1429 N N . GLU A 1 213 ? 18.907 46.591 5.193 1.00 35.19 212 GLU A N 1
ATOM 1430 C CA . GLU A 1 213 ? 19.471 46.486 6.552 1.00 33.79 212 GLU A CA 1
ATOM 1431 C C . GLU A 1 213 ? 20.288 45.214 6.808 1.00 34.22 212 GLU A C 1
ATOM 1432 O O . GLU A 1 213 ? 21.421 45.269 7.282 1.00 34.11 212 GLU A O 1
ATOM 1438 N N . GLY A 1 214 ? 19.715 44.052 6.499 1.00 40.66 213 GLY A N 1
ATOM 1439 C CA . GLY A 1 214 ? 20.386 42.763 6.757 1.00 37.38 213 GLY A CA 1
ATOM 1440 C C . GLY A 1 214 ? 21.746 42.640 6.082 1.00 34.83 213 GLY A C 1
ATOM 1441 O O . GLY A 1 214 ? 22.705 42.156 6.673 1.00 37.31 213 GLY A O 1
ATOM 1442 N N . THR A 1 215 ? 21.841 43.115 4.848 1.00 36.23 214 THR A N 1
ATOM 1443 C CA . THR A 1 215 ? 23.117 43.097 4.119 1.00 34.51 214 THR A CA 1
ATOM 1444 C C . THR A 1 215 ? 24.135 43.996 4.778 1.00 33.84 214 THR A C 1
ATOM 1445 O O . THR A 1 215 ? 25.296 43.619 4.919 1.00 34.05 214 THR A O 1
ATOM 1449 N N . TYR A 1 216 ? 23.709 45.188 5.201 1.00 35.31 215 TYR A N 1
ATOM 1450 C CA . TYR A 1 216 ? 24.607 46.071 5.955 1.00 33.58 215 TYR A CA 1
ATOM 1451 C C . TYR A 1 216 ? 25.047 45.438 7.276 1.00 33.53 215 TYR A C 1
ATOM 1452 O O . TYR A 1 216 ? 26.230 45.501 7.647 1.00 32.78 215 TYR A O 1
ATOM 1461 N N . GLN A 1 217 ? 24.109 44.806 7.970 1.00 33.72 216 GLN A N 1
ATOM 1462 C CA . GLN A 1 217 ? 24.432 44.130 9.245 1.00 37.69 216 GLN A CA 1
ATOM 1463 C C . GLN A 1 217 ? 25.437 43.013 8.997 1.00 37.10 216 GLN A C 1
ATOM 1464 O O . GLN A 1 217 ? 26.432 42.892 9.713 1.00 36.37 216 GLN A O 1
ATOM 1470 N N . LYS A 1 218 ? 25.186 42.248 7.932 1.00 39.27 217 LYS A N 1
ATOM 1471 C CA . LYS A 1 218 ? 26.102 41.209 7.480 1.00 40.46 217 LYS A CA 1
ATOM 1472 C C . LYS A 1 218 ? 27.525 41.704 7.202 1.00 39.48 217 LYS A C 1
ATOM 1473 O O . LYS A 1 218 ? 28.493 41.088 7.617 1.00 39.10 217 LYS A O 1
ATOM 1479 N N . LEU A 1 219 ? 27.661 42.821 6.491 1.00 38.19 218 LEU A N 1
ATOM 1480 C CA . LEU A 1 219 ? 28.978 43.274 6.033 1.00 34.83 218 LEU A CA 1
ATOM 1481 C C . LEU A 1 219 ? 29.734 44.250 6.930 1.00 33.79 218 LEU A C 1
ATOM 1482 O O . LEU A 1 219 ? 30.953 44.378 6.818 1.00 35.10 218 LEU A O 1
ATOM 1487 N N . LEU A 1 220 ? 29.039 44.979 7.797 1.00 33.72 219 LEU A N 1
ATOM 1488 C CA . LEU A 1 220 ? 29.703 45.928 8.689 1.00 34.66 219 LEU A CA 1
ATOM 1489 C C . LEU A 1 220 ? 30.891 45.358 9.476 1.00 35.04 219 LEU A C 1
ATOM 1490 O O . LEU A 1 220 ? 31.977 45.964 9.523 1.00 33.39 219 LEU A O 1
ATOM 1495 N N . PRO A 1 221 ? 30.715 44.168 10.063 1.00 36.68 220 PRO A N 1
ATOM 1496 C CA . PRO A 1 221 ? 31.832 43.530 10.770 1.00 38.06 220 PRO A CA 1
ATOM 1497 C C . PRO A 1 221 ? 33.101 43.302 9.942 1.00 36.68 220 PRO A C 1
ATOM 1498 O O . PRO A 1 221 ? 34.181 43.304 10.504 1.00 38.51 220 PRO A O 1
ATOM 1502 N N . LEU A 1 222 ? 32.978 43.126 8.624 1.00 35.85 221 LEU A N 1
ATOM 1503 C CA . LEU A 1 222 ? 34.133 42.891 7.752 1.00 36.80 221 LEU A CA 1
ATOM 1504 C C . LEU A 1 222 ? 34.969 44.156 7.519 1.00 38.39 221 LEU A C 1
ATOM 1505 O O . LEU A 1 222 ? 36.214 44.102 7.456 1.00 39.57 221 LEU A O 1
ATOM 1510 N N . TYR A 1 223 ? 34.298 45.305 7.397 1.00 35.06 222 TYR A N 1
ATOM 1511 C CA . TYR A 1 223 ? 34.983 46.577 7.192 1.00 35.21 222 TYR A CA 1
ATOM 1512 C C . TYR A 1 223 ? 35.238 47.328 8.484 1.00 32.68 222 TYR A C 1
ATOM 1513 O O . TYR A 1 223 ? 36.149 48.136 8.544 1.00 33.53 222 TYR A O 1
ATOM 1522 N N . PHE A 1 224 ? 34.467 47.013 9.525 1.00 34.32 223 PHE A N 1
ATOM 1523 C CA . PHE A 1 224 ? 34.590 47.695 10.808 1.00 35.31 223 PHE A CA 1
ATOM 1524 C C . PHE A 1 224 ? 34.579 46.654 11.945 1.00 38.09 223 PHE A C 1
ATOM 1525 O O . PHE A 1 224 ? 33.642 46.612 12.747 1.00 39.82 223 PHE A O 1
ATOM 1533 N N . PRO A 1 225 ? 35.605 45.773 11.978 1.00 41.26 224 PRO A N 1
ATOM 1534 C CA . PRO A 1 225 ? 35.664 44.772 13.064 1.00 42.57 224 PRO A CA 1
ATOM 1535 C C . PRO A 1 225 ? 35.603 45.424 14.457 1.00 38.55 224 PRO A C 1
ATOM 1536 O O . PRO A 1 225 ? 36.259 46.442 14.696 1.00 37.30 224 PRO A O 1
ATOM 1540 N N . ARG A 1 226 ? 34.810 44.846 15.352 1.00 45.34 225 ARG A N 1
ATOM 1541 C CA . ARG A 1 226 ? 34.591 45.402 16.706 1.00 53.04 225 ARG A CA 1
ATOM 1542 C C . ARG A 1 226 ? 35.583 44.905 17.792 1.00 59.12 225 ARG A C 1
ATOM 1543 O O . ARG A 1 226 ? 35.992 45.682 18.650 1.00 62.58 225 ARG A O 1
ATOM 1551 N N . SER A 1 227 ? 35.917 43.612 17.775 1.00 61.01 226 SER A N 1
ATOM 1552 C CA . SER A 1 227 ? 36.861 43.012 18.738 1.00 64.21 226 SER A CA 1
ATOM 1553 C C . SER A 1 227 ? 38.307 43.262 18.285 1.00 65.29 226 SER A C 1
ATOM 1554 O O . SER A 1 227 ? 38.537 43.719 17.164 1.00 68.54 226 SER A O 1
ATOM 1556 N N . LEU A 1 228 ? 39.274 42.965 19.153 1.00 67.09 227 LEU A N 1
ATOM 1557 C CA . LEU A 1 228 ? 40.694 42.950 18.769 1.00 62.37 227 LEU A CA 1
ATOM 1558 C C . LEU A 1 228 ? 41.183 41.508 18.823 1.00 59.03 227 LEU A C 1
ATOM 1559 O O . LEU A 1 228 ? 40.935 40.715 17.918 1.00 57.73 227 LEU A O 1
#

Sequence (201 aa):
PSQFVDVDTLPSWGDSRSPFLYNKDVNGKVVLWKGDVALLNCTAIVNTSNESLTDKNPVSESIFMLAGPDLKEDLQKLKGCRTGEAKLTKGFNLAARFIIHTVGPKYKSRYRTAAESSLYSCYRNVLQQLAKEQSMSSVGFCVINSAKRGYPLEDATHIALRTVRRFLEIHGETIEKVVFAVSDLEEGTYQKLLPLYFPRSL

CATH classification: 3.40.220.10

GO terms:
  GO:0005515 protein binding (F, IPI)
  GO:0005765 lysosomal membrane (C, HDA)

Radius of gyration: 15.87 Å; Cα contacts (8 Å, |Δi|>4): 406; chains: 1; bounding box: 35×40×40 Å

Foldseek 3Di:
DDQADEPVVFQFQLVPVAPDDADSLLRQAEGEAADQQQRYLFQEEEAAAAQQRPHDAPNSVSQDVQQDDVVVVQSVVVRGADQLAWDWDASRRTSHGIYIYHYQALDDPVCPVVNLVRLLSNLVNVVVVCVVVLTQEYEYELNDGVVSPDDQLSSLCSNLQSSLVCCVPPVPSYRHYYYHYHPVRRVSNVVCCCRSHPNDD

Organism: Homo sapiens (NCBI:txid9606)

Solvent-accessible surface area: 9868 Å² total; per-residue (Å²): 171,84,154,94,35,48,14,115,102,21,98,7,24,40,110,96,161,39,105,30,142,77,46,152,94,2,3,28,21,0,0,38,39,97,28,56,6,3,57,0,46,1,15,0,0,0,1,3,4,29,69,70,8,86,13,96,5,106,35,0,108,26,0,62,152,64,3,20,116,87,4,64,113,34,16,124,135,38,164,18,4,124,56,4,48,17,50,45,5,112,1,68,117,13,43,4,163,30,0,0,0,0,0,2,11,120,41,82,94,176,114,73,109,60,3,63,65,23,0,103,31,0,0,118,27,0,1,74,28,0,51,113,78,88,1,46,7,0,0,1,5,11,1,16,14,83,127,24,45,14,52,50,70,64,0,1,49,9,0,0,76,10,0,4,125,28,3,77,124,78,4,181,68,2,112,48,0,0,3,6,4,57,110,124,20,42,43,24,2,91,132,6,0,57,56,14,0,24,108,83,206

Nearest PDB structures (foldseek):
  4uml-assembly1_A  TM=1.005E+00  e=6.471E-45  Homo sapiens
  6lh4-assembly4_D  TM=9.603E-01  e=1.304E-22  Homo sapiens
  4iqy-assembly1_A  TM=9.280E-01  e=8.183E-22  Homo sapiens
  4iqy-assembly2_B  TM=9.317E-01  e=3.741E-21  Homo sapiens
  6y4y-assembly3_C  TM=9.292E-01  e=6.614E-21  Escherichia coli K-12

B-factor: mean 37.91, std 12.55, range [19.6, 91.71]